Protein AF-W7BGR2-F1 (afdb_monomer)

Foldseek 3Di:
DDDDDDPPDDDPPPDDPPDDDDDDDDDDDDDDDDPPVPPPPDQPPLQPDDWDFQDFLWQDADPVRHRPFKDKPPPPFDWDDPDRFWTATPQGWIWGAPDGQKIKTKGDFFDFKIKIKGKTFDDAFFKKKKKWWKAKDKDQDWFWKKFKADPVRHTFWMDTHRDRTDMDMIMGGDHDRIIMIMIIGGDDGGDMMMMMITGNIGITGDPVRVLVVLLVVLLVLCLQQADVSPLVHHGDPPRDPVSLVSSLSSLVSNPPPVSSVVSVVSND

Nearest PDB structures (foldseek):
  8ic1-assembly1_A  TM=6.648E-01  e=8.387E-10  Microbacterium arabinogalactanolyticum
  8hhv-assembly1_A  TM=6.662E-01  e=1.650E-09  Microbacterium arabinogalactanolyticum
  8xmz-assembly2_B  TM=6.643E-01  e=1.619E-05  Aquimarina sp. BL5
  4mgs-assembly1_A  TM=5.467E-01  e=6.627E-05  Bacteroides intestinalis DSM 17393
  9fti-assembly1_B  TM=5.173E-01  e=4.179E+00  Desulfofustis sp. PB-SRB1

Solvent-accessible surface area (backbone atoms only — not comparable to full-atom values): 15521 Å² total; per-residue (Å²): 136,87,86,85,90,89,89,85,84,85,80,96,80,85,88,88,80,86,84,79,89,79,80,96,74,85,88,75,87,82,73,98,66,80,85,73,74,75,80,70,91,60,84,75,68,41,58,88,48,84,66,64,68,64,61,78,44,69,64,53,56,46,99,84,72,42,50,70,57,56,47,63,36,60,83,84,69,52,67,47,60,94,49,76,48,36,33,37,25,78,80,55,31,34,43,34,33,88,45,85,29,21,41,34,41,34,40,48,61,72,59,72,46,46,30,44,31,33,78,33,84,44,52,62,73,44,40,31,32,42,35,26,42,36,39,43,50,60,66,83,80,33,30,44,30,42,38,33,20,39,81,88,65,47,80,57,31,75,35,74,43,65,59,59,55,51,79,47,71,35,67,35,56,33,83,36,60,38,36,33,39,33,47,28,49,42,50,76,70,82,75,51,45,43,32,40,40,34,36,69,44,39,28,30,61,32,71,70,41,48,52,49,53,33,44,55,52,18,53,49,40,52,20,69,42,19,46,96,49,36,68,86,58,53,68,35,94,83,55,47,70,68,56,50,53,52,22,50,50,28,40,68,41,33,80,53,63,70,61,28,53,56,51,59,62,60,76,107

Mean predicted aligned error: 12.13 Å

Structure (mmCIF, N/CA/C/O backbone):
data_AF-W7BGR2-F1
#
_entry.id   AF-W7BGR2-F1
#
loop_
_atom_site.group_P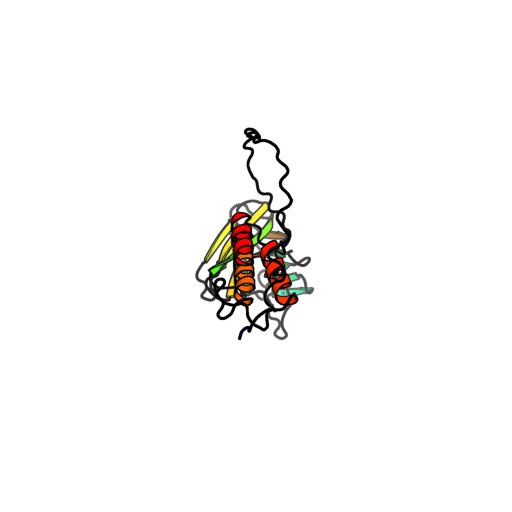DB
_atom_site.id
_atom_site.type_symbol
_atom_site.label_atom_id
_atom_site.label_alt_id
_atom_site.label_comp_id
_atom_site.label_asym_id
_atom_site.label_entity_id
_atom_site.label_seq_id
_atom_site.pdbx_PDB_ins_code
_atom_site.Cartn_x
_atom_site.Cartn_y
_atom_site.Cartn_z
_atom_site.occupancy
_atom_site.B_iso_or_equiv
_atom_site.auth_seq_id
_atom_site.auth_comp_id
_atom_site.auth_asym_id
_atom_site.auth_atom_id
_atom_site.pdbx_PDB_model_num
ATOM 1 N N . MET A 1 1 ? -43.378 -2.087 56.083 1.00 34.97 1 MET A N 1
ATOM 2 C CA . MET A 1 1 ? -42.214 -2.954 56.384 1.00 34.97 1 MET A CA 1
ATOM 3 C C . MET A 1 1 ? -41.805 -3.604 55.052 1.00 34.97 1 MET A C 1
ATOM 5 O O . MET A 1 1 ? -42.577 -4.404 54.559 1.00 34.97 1 MET A O 1
ATOM 9 N N . VAL A 1 2 ? -40.940 -2.987 54.222 1.00 33.66 2 VAL A N 1
ATOM 10 C CA . VAL A 1 2 ? -39.446 -3.047 54.212 1.00 33.66 2 VAL A CA 1
ATOM 11 C C . VAL A 1 2 ? -38.976 -4.486 53.888 1.00 33.66 2 VAL A C 1
ATOM 13 O O . VAL A 1 2 ? -39.350 -5.377 54.627 1.00 33.66 2 VAL A O 1
ATOM 16 N N . ARG A 1 3 ? -38.183 -4.828 52.852 1.00 31.69 3 ARG A N 1
ATOM 17 C CA . ARG A 1 3 ? -37.339 -4.077 51.898 1.00 31.69 3 ARG A CA 1
ATOM 18 C C . ARG A 1 3 ? -37.082 -4.905 50.620 1.00 31.69 3 ARG A C 1
ATOM 20 O O . ARG A 1 3 ? -36.881 -6.112 50.670 1.00 31.69 3 ARG A O 1
ATOM 27 N N . LYS A 1 4 ? -37.017 -4.178 49.507 1.00 45.31 4 LYS A N 1
ATOM 28 C CA . LYS A 1 4 ? -36.521 -4.521 48.165 1.00 45.31 4 LYS A CA 1
ATOM 29 C C . LYS A 1 4 ? -34.971 -4.446 48.161 1.00 45.31 4 LYS A C 1
ATOM 31 O O . LYS A 1 4 ? -34.434 -3.613 48.886 1.00 45.31 4 LYS A O 1
ATOM 36 N N . ASN A 1 5 ? -34.300 -5.223 47.298 1.00 37.38 5 ASN A N 1
ATOM 37 C CA . ASN A 1 5 ? -32.874 -5.137 46.884 1.00 37.38 5 ASN A CA 1
ATOM 38 C C . ASN A 1 5 ? -31.785 -5.823 47.747 1.00 37.38 5 ASN A C 1
ATOM 40 O O . ASN A 1 5 ? -31.233 -5.196 48.641 1.00 37.38 5 ASN A O 1
ATOM 44 N N . MET A 1 6 ? -31.346 -7.030 47.354 1.00 35.72 6 MET A N 1
ATOM 45 C CA . MET A 1 6 ? -29.986 -7.558 47.614 1.00 35.72 6 MET A CA 1
ATOM 46 C C . MET A 1 6 ? -29.566 -8.562 46.518 1.00 35.72 6 MET A C 1
ATOM 48 O O . MET A 1 6 ? -29.568 -9.767 46.736 1.00 35.72 6 MET A O 1
ATOM 52 N N . LYS A 1 7 ? -29.239 -8.078 45.312 1.00 36.31 7 LYS A N 1
ATOM 53 C CA . LYS A 1 7 ? -28.453 -8.835 44.304 1.00 36.31 7 LYS A CA 1
ATOM 54 C C . LYS A 1 7 ? -27.407 -7.956 43.590 1.00 36.31 7 LYS A C 1
ATOM 56 O O . LYS A 1 7 ? -26.997 -8.247 42.477 1.00 36.31 7 LYS A O 1
ATOM 61 N N . LYS A 1 8 ? -26.978 -6.865 44.238 1.00 35.91 8 LYS A N 1
ATOM 62 C CA . LYS A 1 8 ? -25.926 -5.947 43.767 1.00 35.91 8 LYS A CA 1
ATOM 63 C C . LYS A 1 8 ? -24.844 -5.763 44.837 1.00 35.91 8 LYS A C 1
ATOM 65 O O . LYS A 1 8 ? -24.643 -4.647 45.288 1.00 35.91 8 LYS A O 1
ATOM 70 N N . VAL A 1 9 ? -24.219 -6.837 45.322 1.00 36.75 9 VAL A N 1
ATOM 71 C CA . VAL A 1 9 ? -23.039 -6.733 46.207 1.00 36.75 9 VAL A CA 1
ATOM 72 C C . VAL A 1 9 ? -22.176 -7.991 46.063 1.00 36.75 9 VAL A C 1
ATOM 74 O O . VAL A 1 9 ? -22.196 -8.852 46.933 1.00 36.75 9 VAL A O 1
ATOM 77 N N . ILE A 1 10 ? -21.435 -8.130 44.963 1.00 36.53 10 ILE A N 1
ATOM 78 C CA . ILE A 1 10 ? -20.242 -8.989 44.938 1.00 36.53 10 ILE A CA 1
ATOM 79 C C . ILE A 1 10 ? -19.148 -8.220 44.189 1.00 36.53 10 ILE A C 1
ATOM 81 O O . ILE A 1 10 ? -19.299 -7.907 43.014 1.00 36.53 10 ILE A O 1
ATOM 85 N N . SER A 1 11 ? -18.056 -7.947 44.909 1.00 31.31 11 SER A N 1
ATOM 86 C CA . SER A 1 11 ? -16.738 -7.522 44.414 1.00 31.31 11 SER A CA 1
ATOM 87 C C . SER A 1 11 ? -16.412 -6.024 44.268 1.00 31.31 11 SER A C 1
ATOM 89 O O . SER A 1 11 ? -15.857 -5.582 43.272 1.00 31.31 11 SER A O 1
ATOM 91 N N . THR A 1 12 ? -16.624 -5.249 45.335 1.00 33.25 12 THR A N 1
ATOM 92 C CA . THR A 1 12 ? -15.813 -4.044 45.649 1.00 33.25 12 THR A CA 1
ATOM 93 C C . THR A 1 12 ? -14.719 -4.330 46.693 1.00 33.25 12 THR A C 1
ATOM 95 O O . THR A 1 12 ? -14.110 -3.409 47.228 1.00 33.25 12 THR A O 1
ATOM 98 N N . LEU A 1 13 ? -14.457 -5.606 47.010 1.00 31.53 13 LEU A N 1
ATOM 99 C CA . LEU A 1 13 ? -13.642 -6.007 48.163 1.00 31.53 13 LEU A CA 1
ATOM 100 C C . LEU A 1 13 ? -12.650 -7.141 47.840 1.00 31.53 13 LEU A C 1
ATOM 102 O O . LEU A 1 13 ? -12.624 -8.164 48.511 1.00 31.53 13 LEU A O 1
ATOM 106 N N . ALA A 1 14 ? -11.837 -6.965 46.799 1.00 30.52 14 ALA A N 1
ATOM 107 C CA . ALA A 1 14 ? -10.606 -7.729 46.595 1.00 30.52 14 ALA A CA 1
ATOM 108 C C . ALA A 1 14 ? -9.682 -6.955 45.642 1.00 30.52 14 ALA A C 1
ATOM 110 O O . ALA A 1 14 ? -9.732 -7.184 44.447 1.00 30.52 14 ALA A O 1
ATOM 111 N N . ILE A 1 15 ? -8.939 -5.973 46.167 1.00 32.09 15 ILE A N 1
ATOM 112 C CA . ILE A 1 15 ? -7.573 -5.526 45.795 1.00 32.09 15 ILE A CA 1
ATOM 113 C C . ILE A 1 15 ? -7.266 -4.371 46.771 1.00 32.09 15 ILE A C 1
ATOM 115 O O . ILE A 1 15 ? -7.400 -3.191 46.467 1.00 32.09 15 ILE A O 1
ATOM 119 N N . ALA A 1 16 ? -6.948 -4.726 48.016 1.00 29.92 16 ALA A N 1
ATOM 120 C CA . ALA A 1 16 ? -6.478 -3.792 49.045 1.00 29.92 16 ALA A CA 1
ATOM 121 C C . ALA A 1 16 ? -5.333 -4.400 49.879 1.00 29.92 16 ALA A C 1
ATOM 123 O O . ALA A 1 16 ? -5.165 -4.068 51.047 1.00 29.92 16 ALA A O 1
ATOM 124 N N . SER A 1 17 ? -4.534 -5.305 49.303 1.00 32.06 17 SER A N 1
ATOM 125 C CA . SER A 1 17 ? -3.460 -5.984 50.045 1.00 32.06 17 SER A CA 1
ATOM 126 C C . SER A 1 17 ? -2.219 -6.300 49.205 1.00 32.06 17 SER A C 1
ATOM 128 O O . SER A 1 17 ? -1.718 -7.419 49.238 1.00 32.06 17 SER A O 1
ATOM 130 N N . ILE A 1 18 ? -1.700 -5.307 48.478 1.00 31.89 18 ILE A N 1
ATOM 131 C CA . ILE A 1 18 ? -0.267 -5.249 48.140 1.00 31.89 18 ILE A CA 1
ATOM 132 C C . ILE A 1 18 ? 0.213 -3.822 48.436 1.00 31.89 18 ILE A C 1
ATOM 134 O O . ILE A 1 18 ? 0.422 -3.003 47.548 1.00 31.89 18 ILE A O 1
ATOM 138 N N . LEU A 1 19 ? 0.317 -3.502 49.726 1.00 36.16 19 LEU A N 1
ATOM 139 C CA . LEU A 1 19 ? 1.268 -2.502 50.200 1.00 36.16 19 LEU A CA 1
ATOM 140 C C . LEU A 1 19 ? 2.496 -3.267 50.691 1.00 36.16 19 LEU A C 1
ATOM 142 O O . LEU A 1 19 ? 2.376 -4.168 51.515 1.00 36.16 19 LEU A O 1
ATOM 146 N N . GLY A 1 20 ? 3.660 -2.896 50.172 1.00 26.05 20 GLY A N 1
ATOM 147 C CA . GLY A 1 20 ? 4.954 -3.461 50.540 1.00 26.05 20 GLY A CA 1
ATOM 148 C C . GLY A 1 20 ? 6.081 -2.561 50.049 1.00 26.05 20 GLY A C 1
ATOM 149 O O . GLY A 1 20 ? 6.785 -2.893 49.109 1.00 26.05 20 GLY A O 1
ATOM 150 N N . THR A 1 21 ? 6.145 -1.377 50.653 1.00 33.94 21 THR A N 1
ATOM 151 C CA . THR A 1 21 ? 7.233 -0.387 50.700 1.00 33.94 21 THR A CA 1
ATOM 152 C C . THR A 1 21 ? 8.626 -0.825 50.219 1.00 33.94 21 THR A C 1
ATOM 154 O O . THR A 1 21 ? 9.221 -1.695 50.845 1.00 33.94 21 THR A O 1
ATOM 157 N N . THR A 1 22 ? 9.224 -0.061 49.297 1.00 28.59 22 THR A N 1
ATOM 158 C CA . THR A 1 22 ? 10.633 0.373 49.394 1.00 28.59 22 THR A CA 1
ATOM 159 C C . THR A 1 22 ? 10.899 1.633 48.556 1.00 28.59 22 THR A C 1
ATOM 161 O O . THR A 1 22 ? 10.812 1.634 47.337 1.00 28.59 22 THR A O 1
ATOM 164 N N . VAL A 1 23 ? 11.194 2.716 49.282 1.00 28.97 23 VAL A N 1
ATOM 165 C CA . VAL A 1 23 ? 12.223 3.745 49.038 1.00 28.97 23 VAL A CA 1
ATOM 166 C C . VAL A 1 23 ? 12.417 4.266 47.60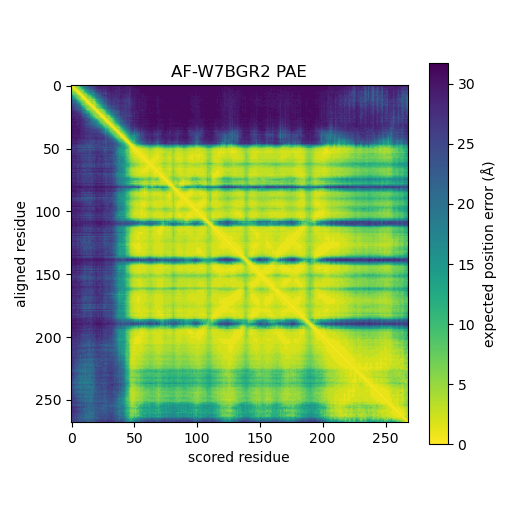4 1.00 28.97 23 VAL A C 1
ATOM 168 O O . VAL A 1 23 ? 12.975 3.613 46.731 1.00 28.97 23 VAL A O 1
ATOM 171 N N . VAL A 1 24 ? 12.076 5.546 47.442 1.00 32.91 24 VAL A N 1
ATOM 172 C CA . VAL A 1 24 ? 12.543 6.434 46.373 1.00 32.91 24 VAL A CA 1
ATOM 173 C C . VAL A 1 24 ? 14.075 6.473 46.349 1.00 32.91 24 VAL A C 1
ATOM 175 O O . VAL A 1 24 ? 14.693 6.947 47.302 1.00 32.91 24 VAL A O 1
ATOM 178 N N . THR A 1 25 ? 14.684 6.078 45.233 1.00 30.73 25 THR A N 1
ATOM 179 C CA . THR A 1 25 ? 16.002 6.578 44.816 1.00 30.73 25 THR A CA 1
ATOM 180 C C . THR A 1 25 ? 15.932 7.096 43.375 1.00 30.73 25 THR A C 1
ATOM 182 O O . THR A 1 25 ? 15.259 6.496 42.533 1.00 30.73 25 THR A O 1
ATOM 185 N N . PRO A 1 26 ? 16.578 8.236 43.068 1.00 30.72 26 PRO A N 1
ATOM 186 C CA . PRO A 1 26 ? 16.529 8.836 41.744 1.00 30.72 26 PRO A CA 1
ATOM 187 C C . PRO A 1 26 ? 17.528 8.137 40.817 1.00 30.72 26 PRO A C 1
ATOM 189 O O . PRO A 1 26 ? 18.738 8.242 41.007 1.00 30.72 26 PRO A O 1
ATOM 192 N N . LEU A 1 27 ? 17.038 7.460 39.778 1.00 25.69 27 LEU A N 1
ATOM 193 C CA . LEU A 1 27 ? 17.873 7.087 38.636 1.00 25.69 27 LEU A CA 1
ATOM 194 C C . LEU A 1 27 ? 18.034 8.306 37.729 1.00 25.69 27 LEU A C 1
ATOM 196 O O . LEU A 1 27 ? 17.265 8.528 36.7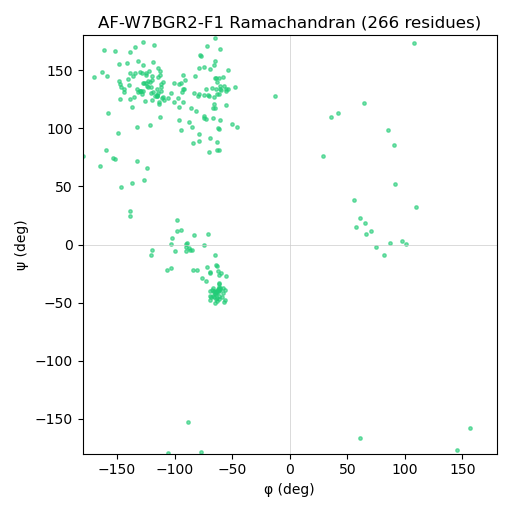97 1.00 25.69 27 LEU A O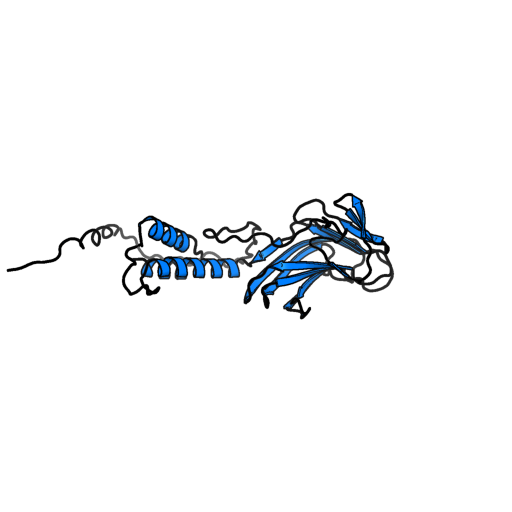 1
ATOM 200 N N . ASN A 1 28 ? 19.063 9.096 38.017 1.00 32.66 28 ASN A N 1
ATOM 201 C CA . ASN A 1 28 ? 19.770 9.811 36.971 1.00 32.66 28 ASN A CA 1
ATOM 202 C C . ASN A 1 28 ? 20.945 8.928 36.522 1.00 32.66 28 ASN A C 1
ATOM 204 O O . ASN A 1 28 ? 21.567 8.270 37.353 1.00 32.66 28 ASN A O 1
ATOM 208 N N . VAL A 1 29 ? 21.276 8.999 35.231 1.00 27.41 29 VAL A N 1
ATOM 209 C CA . VAL A 1 29 ? 22.416 8.355 34.547 1.00 27.41 29 VAL A CA 1
ATOM 210 C C . VAL A 1 29 ? 22.139 6.964 33.963 1.00 27.41 29 VAL A C 1
ATOM 212 O O . VAL A 1 29 ? 22.518 5.938 34.513 1.00 27.41 29 VAL A O 1
ATOM 215 N N . LEU A 1 30 ? 21.612 6.964 32.736 1.00 28.17 30 LEU A N 1
ATOM 216 C CA . LEU A 1 30 ? 22.218 6.214 31.632 1.00 28.17 30 LEU A CA 1
ATOM 217 C C . LEU A 1 30 ? 21.945 6.949 30.312 1.00 28.17 30 LEU A C 1
ATOM 219 O O . LEU A 1 30 ? 20.879 6.864 29.721 1.00 28.17 30 LEU A O 1
ATOM 223 N N . SER A 1 31 ? 22.955 7.735 29.933 1.00 34.78 31 SER A N 1
ATOM 224 C CA . SER A 1 31 ? 23.395 8.062 28.576 1.00 34.78 31 SER A CA 1
ATOM 225 C C . SER A 1 31 ? 22.326 8.222 27.489 1.00 34.78 31 SER A C 1
ATOM 227 O O . SER A 1 31 ? 21.850 7.259 26.898 1.00 34.78 31 SER A O 1
ATOM 229 N N . THR A 1 32 ? 22.143 9.470 27.067 1.00 37.44 32 THR A N 1
ATOM 230 C CA . THR A 1 32 ? 21.875 9.827 25.674 1.00 37.44 32 THR A CA 1
ATOM 231 C C . THR A 1 32 ? 22.832 9.085 24.729 1.00 37.44 32 THR A C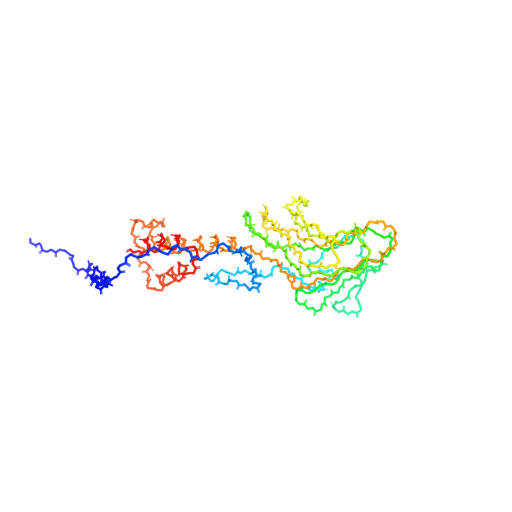 1
ATOM 233 O O . THR A 1 32 ? 23.989 9.458 24.554 1.00 37.44 32 THR A O 1
ATOM 236 N N . LYS A 1 33 ? 22.355 8.013 24.102 1.00 27.94 33 LYS A N 1
ATOM 237 C CA . LYS A 1 33 ? 22.825 7.534 22.799 1.00 27.94 33 LYS A CA 1
ATOM 238 C C . LYS A 1 33 ? 21.575 7.204 21.998 1.00 27.94 33 LYS A C 1
ATOM 240 O O . LYS A 1 33 ? 20.667 6.568 22.518 1.00 27.94 33 LYS A O 1
ATOM 245 N N . GLY A 1 34 ? 21.503 7.788 20.805 1.00 28.41 34 GLY A N 1
ATOM 246 C CA . GLY A 1 34 ? 20.285 7.944 20.025 1.00 28.41 34 GLY A CA 1
ATOM 247 C C . GLY A 1 34 ? 19.455 6.673 19.918 1.00 28.41 34 GLY A C 1
ATOM 248 O O . GLY A 1 34 ? 19.976 5.603 19.613 1.00 28.41 34 GLY A O 1
ATOM 249 N N . TYR A 1 35 ? 18.146 6.835 20.091 1.00 29.06 35 TYR A N 1
ATOM 250 C CA . TYR A 1 35 ? 17.177 5.948 19.472 1.00 29.06 35 TYR A CA 1
ATOM 251 C C . TYR A 1 35 ? 17.314 6.110 17.953 1.00 29.06 35 TYR A C 1
ATOM 253 O O . TYR A 1 35 ? 16.572 6.850 17.316 1.00 29.06 35 TYR A O 1
ATOM 261 N N . ALA A 1 36 ? 18.299 5.436 17.364 1.00 32.44 36 ALA A N 1
ATOM 262 C CA . ALA A 1 36 ? 18.062 4.817 16.078 1.00 32.44 36 ALA A CA 1
ATOM 263 C C . ALA A 1 36 ? 17.097 3.674 16.393 1.00 32.44 36 ALA A C 1
ATOM 265 O O . ALA A 1 36 ? 17.506 2.605 16.840 1.00 32.44 36 ALA A O 1
ATOM 266 N N . ALA A 1 37 ? 15.799 3.964 16.301 1.00 34.59 37 ALA A N 1
ATOM 267 C CA . ALA A 1 37 ? 14.806 2.916 16.214 1.00 34.59 37 ALA A CA 1
ATOM 268 C C . ALA A 1 37 ? 15.128 2.155 14.928 1.00 34.59 37 ALA A C 1
ATOM 270 O O . ALA A 1 37 ? 14.856 2.624 13.825 1.00 34.59 37 ALA A O 1
ATOM 271 N N . GLU A 1 38 ? 15.811 1.030 15.079 1.00 27.11 38 GLU A N 1
ATOM 272 C CA . GLU A 1 38 ? 15.882 0.012 14.052 1.00 27.11 38 GLU A CA 1
ATOM 273 C C . GLU A 1 38 ? 14.436 -0.460 13.860 1.00 27.11 38 GLU A C 1
ATOM 275 O O . GLU A 1 38 ? 13.871 -1.141 14.718 1.00 27.11 38 GLU A O 1
ATOM 280 N N . GLU A 1 39 ? 13.781 0.041 12.804 1.00 31.52 39 GLU A N 1
ATOM 281 C CA . GLU A 1 39 ? 12.467 -0.432 12.372 1.00 31.52 39 GLU A CA 1
ATOM 282 C C . GLU A 1 39 ? 12.637 -1.892 11.953 1.00 31.52 39 GLU A C 1
ATOM 284 O O . GLU A 1 39 ? 12.912 -2.220 10.802 1.00 31.52 39 GLU A O 1
ATOM 289 N N . VAL A 1 40 ? 12.501 -2.784 12.928 1.00 29.30 40 VAL A N 1
ATOM 290 C CA . VAL A 1 40 ? 12.323 -4.206 12.698 1.00 29.30 40 VAL A CA 1
ATOM 291 C C . VAL A 1 40 ? 11.037 -4.354 11.881 1.00 29.30 40 VAL A C 1
ATOM 293 O O . VAL A 1 40 ? 9.934 -4.137 12.384 1.00 29.30 40 VAL A O 1
ATOM 296 N N . HIS A 1 41 ? 11.196 -4.674 10.593 1.00 34.97 41 HIS A N 1
ATOM 297 C CA . HIS A 1 41 ? 10.142 -5.100 9.668 1.00 34.97 41 HIS A CA 1
ATOM 298 C C . HIS A 1 41 ? 9.511 -6.396 10.186 1.00 34.97 41 HIS A C 1
ATOM 300 O O . HIS A 1 41 ? 9.842 -7.497 9.759 1.00 34.97 41 HIS A O 1
ATOM 306 N N . VAL A 1 42 ? 8.596 -6.274 11.139 1.00 33.47 42 VAL A N 1
ATOM 307 C CA . VAL A 1 42 ? 7.690 -7.351 11.521 1.00 33.47 42 VAL A CA 1
ATOM 308 C C . VAL A 1 42 ? 6.329 -6.712 11.737 1.00 33.47 42 VAL A C 1
ATOM 310 O O . VAL A 1 42 ? 6.203 -5.738 12.478 1.00 33.47 42 VAL A O 1
ATOM 313 N N . ALA A 1 43 ? 5.320 -7.237 11.042 1.00 39.91 43 ALA A N 1
ATOM 314 C CA . ALA A 1 43 ? 3.926 -6.871 11.227 1.00 39.91 43 ALA A CA 1
ATOM 315 C C . ALA A 1 43 ? 3.582 -6.940 12.723 1.00 39.91 43 ALA A C 1
ATOM 317 O O . ALA A 1 43 ? 3.459 -8.019 13.298 1.00 39.91 43 ALA A O 1
ATOM 318 N N . SER A 1 44 ? 3.494 -5.781 13.374 1.00 38.19 44 SER A N 1
ATOM 319 C CA . SER A 1 44 ? 3.087 -5.706 14.771 1.00 38.19 44 SER A CA 1
ATOM 320 C C . SER A 1 44 ? 1.570 -5.843 14.809 1.00 38.19 44 SER A C 1
ATOM 322 O O . SER A 1 44 ? 0.838 -4.879 14.587 1.00 38.19 44 SER A O 1
ATOM 324 N N . GLU A 1 45 ? 1.097 -7.071 15.019 1.00 41.22 45 GLU A N 1
ATOM 325 C CA . GLU A 1 45 ? -0.302 -7.361 15.327 1.00 41.22 45 GLU A CA 1
ATOM 326 C C . GLU A 1 45 ? -0.625 -6.862 16.744 1.00 41.22 45 GLU A C 1
ATOM 328 O O . GLU A 1 45 ? -0.673 -7.616 17.717 1.00 41.22 45 GLU A O 1
ATOM 333 N N . THR A 1 46 ? -0.857 -5.562 16.891 1.00 41.06 46 THR A N 1
ATOM 334 C CA . THR A 1 46 ? -1.489 -5.014 18.092 1.00 41.06 46 THR A CA 1
ATOM 335 C C . THR A 1 46 ? -2.986 -5.357 18.053 1.00 41.06 46 THR A C 1
ATOM 337 O O . THR A 1 46 ? -3.720 -4.904 17.181 1.00 41.06 46 THR A O 1
ATOM 340 N N . ALA A 1 47 ? -3.422 -6.247 18.958 1.00 45.41 47 ALA A N 1
ATOM 341 C CA . ALA A 1 47 ? -4.794 -6.759 19.147 1.00 45.41 47 ALA A CA 1
ATOM 342 C C . ALA A 1 47 ? -5.686 -6.800 17.896 1.00 45.41 47 ALA A C 1
ATOM 344 O O . ALA A 1 47 ? -6.626 -6.022 17.758 1.00 45.41 47 ALA A O 1
ATOM 345 N N . GLY A 1 48 ? -5.454 -7.773 17.015 1.00 56.72 48 GLY A N 1
ATOM 346 C CA . GLY A 1 48 ? -6.421 -8.114 15.966 1.00 56.72 48 GLY A CA 1
ATOM 347 C C . GLY A 1 48 ? -6.642 -7.033 14.904 1.00 56.72 48 GLY A C 1
ATOM 348 O O . GLY A 1 48 ? -7.539 -7.188 14.076 1.00 56.72 48 GLY A O 1
ATOM 349 N N . ILE A 1 49 ? -5.837 -5.967 14.892 1.00 68.12 49 ILE A N 1
ATOM 350 C CA . ILE A 1 49 ? -5.819 -5.008 13.793 1.00 68.12 49 ILE A CA 1
ATOM 351 C C . ILE A 1 49 ? -4.826 -5.521 12.761 1.00 68.12 49 ILE A C 1
ATOM 353 O O . ILE A 1 49 ? -3.614 -5.490 12.958 1.00 68.12 49 ILE A O 1
ATOM 357 N N . SER A 1 50 ? -5.369 -6.040 11.663 1.00 81.31 50 SER A N 1
ATOM 358 C CA . SER A 1 50 ? -4.572 -6.521 10.541 1.00 81.31 50 SER A CA 1
ATOM 359 C C . SER A 1 50 ? -3.861 -5.349 9.860 1.00 81.31 50 SER A C 1
ATOM 361 O O . SER A 1 50 ? -4.480 -4.321 9.575 1.00 81.31 50 SER A O 1
ATOM 363 N N . ASN A 1 51 ? -2.572 -5.522 9.568 1.00 89.44 51 ASN A N 1
ATOM 364 C CA . ASN A 1 51 ? -1.792 -4.603 8.741 1.00 89.44 51 ASN A CA 1
ATOM 365 C C . ASN A 1 51 ? -1.173 -5.364 7.558 1.00 89.44 51 ASN A C 1
ATOM 367 O O . ASN A 1 51 ? 0.043 -5.573 7.527 1.00 89.44 51 ASN A O 1
ATOM 371 N N . PRO A 1 52 ? -2.006 -5.879 6.635 1.00 93.25 52 PRO A N 1
ATOM 372 C CA . PRO A 1 52 ? -1.519 -6.707 5.546 1.00 93.25 52 PRO A CA 1
ATOM 373 C C . PRO A 1 52 ? -0.710 -5.858 4.566 1.00 93.25 52 PRO A C 1
ATOM 375 O O . PRO A 1 52 ? -0.986 -4.671 4.377 1.00 93.25 52 PRO A O 1
ATOM 378 N N . ASN A 1 53 ? 0.261 -6.481 3.900 1.00 94.62 53 ASN A N 1
ATOM 379 C CA . ASN A 1 53 ? 0.943 -5.842 2.785 1.00 94.62 53 ASN A CA 1
ATOM 380 C C . ASN A 1 53 ? -0.057 -5.619 1.642 1.00 94.62 53 ASN A C 1
ATOM 382 O O . ASN A 1 53 ? -0.621 -6.568 1.103 1.00 94.62 53 ASN A O 1
ATOM 386 N N . LEU A 1 54 ? -0.287 -4.360 1.281 1.00 96.31 54 LEU A N 1
ATOM 387 C CA . LEU A 1 54 ? -1.226 -3.976 0.229 1.00 96.31 54 LEU A CA 1
ATOM 388 C C . LEU A 1 54 ? -0.588 -3.990 -1.166 1.00 96.31 54 LEU A C 1
ATOM 390 O O . LEU A 1 54 ? -1.277 -3.744 -2.154 1.00 96.31 54 LEU A O 1
ATOM 394 N N . PHE A 1 55 ? 0.720 -4.235 -1.265 1.00 94.44 55 PHE A N 1
ATOM 395 C CA . PHE A 1 55 ? 1.440 -4.260 -2.532 1.00 94.44 55 PHE A CA 1
ATOM 396 C C . PHE A 1 55 ? 1.509 -5.669 -3.114 1.00 94.44 55 PHE A C 1
ATOM 398 O O . PHE A 1 55 ? 1.897 -6.606 -2.420 1.00 94.44 55 PHE A O 1
ATOM 405 N N . ASN A 1 56 ? 1.220 -5.819 -4.408 1.00 95.31 56 ASN A N 1
ATOM 406 C CA . ASN A 1 56 ? 1.289 -7.114 -5.078 1.00 95.31 56 ASN A CA 1
ATOM 407 C C . ASN A 1 56 ? 2.409 -7.156 -6.126 1.00 95.31 56 ASN A C 1
ATOM 409 O O . ASN A 1 56 ? 2.422 -6.354 -7.053 1.00 95.31 56 ASN A O 1
ATOM 413 N N . THR A 1 57 ? 3.352 -8.092 -6.028 1.00 95.00 57 THR A N 1
ATOM 414 C CA . THR A 1 57 ? 4.429 -8.233 -7.027 1.00 95.00 57 THR A CA 1
ATOM 415 C C . THR A 1 57 ? 4.087 -9.168 -8.185 1.00 95.00 57 THR A C 1
ATOM 417 O O . THR A 1 57 ? 4.837 -9.229 -9.158 1.00 95.00 57 THR A O 1
ATOM 420 N N . SER A 1 58 ? 2.940 -9.848 -8.132 1.00 93.50 58 SER A N 1
ATOM 421 C CA . SER A 1 58 ? 2.481 -10.770 -9.169 1.00 93.50 58 SER A CA 1
ATOM 422 C C . SER A 1 58 ? 2.301 -10.071 -10.513 1.00 93.50 58 SER A C 1
ATOM 424 O O . SER A 1 58 ? 1.713 -8.993 -10.609 1.00 93.50 58 SER A O 1
ATOM 426 N N . LEU A 1 59 ? 2.762 -10.736 -11.570 1.00 92.88 59 LEU A N 1
ATOM 427 C CA . LEU A 1 59 ? 2.567 -10.331 -12.963 1.00 92.88 59 LEU A CA 1
ATOM 428 C C . LEU A 1 59 ? 1.398 -11.082 -13.620 1.00 92.88 59 LEU A C 1
ATOM 430 O O . LEU A 1 59 ? 1.318 -11.171 -14.847 1.00 92.88 59 LEU A O 1
ATOM 434 N N . GLU A 1 60 ? 0.484 -11.612 -12.802 1.00 91.25 60 GLU A N 1
ATOM 435 C CA . GLU A 1 60 ? -0.725 -12.290 -13.253 1.00 91.25 60 GLU A CA 1
ATOM 436 C C . GLU A 1 60 ? -1.593 -11.386 -14.136 1.00 91.25 60 GLU A C 1
ATOM 438 O O . GLU A 1 60 ? -1.728 -10.174 -13.919 1.00 91.25 60 GLU A O 1
ATOM 443 N N . ARG A 1 61 ? -2.215 -12.012 -15.134 1.00 89.50 61 ARG A N 1
ATOM 444 C CA . ARG A 1 61 ? -3.125 -11.365 -16.071 1.00 89.50 61 ARG A CA 1
ATOM 445 C C . ARG A 1 61 ? -4.541 -11.894 -15.922 1.00 89.50 61 ARG A C 1
ATOM 447 O O . ARG A 1 61 ? -4.757 -13.024 -15.491 1.00 89.50 61 ARG A O 1
ATOM 454 N N . ASP A 1 62 ? -5.507 -11.052 -16.249 1.00 89.56 62 ASP A N 1
ATOM 455 C CA . ASP A 1 62 ? -6.904 -11.438 -16.365 1.00 89.56 62 ASP A CA 1
ATOM 456 C C . ASP A 1 62 ? -7.177 -12.190 -17.681 1.00 89.56 62 ASP A C 1
ATOM 458 O O . ASP A 1 62 ? -6.284 -12.420 -18.503 1.00 89.56 62 ASP A O 1
ATOM 462 N N . ILE A 1 63 ? -8.440 -12.568 -17.892 1.00 88.38 63 ILE A N 1
ATOM 463 C CA . ILE A 1 63 ? -8.872 -13.290 -19.096 1.00 88.38 63 ILE A CA 1
ATOM 464 C C . ILE A 1 63 ? -8.702 -12.471 -20.388 1.00 88.38 63 ILE A C 1
ATOM 466 O O . ILE A 1 63 ? -8.665 -13.037 -21.476 1.00 88.38 63 ILE A O 1
ATOM 470 N N . ASN A 1 64 ? -8.554 -11.149 -20.267 1.00 88.81 64 ASN A N 1
ATOM 471 C CA . ASN A 1 64 ? -8.338 -10.220 -21.372 1.00 88.81 64 ASN A CA 1
ATOM 472 C C . ASN A 1 64 ? -6.844 -9.933 -21.597 1.00 88.81 64 ASN A C 1
ATOM 474 O O . ASN A 1 64 ? -6.501 -8.993 -22.313 1.00 88.81 64 ASN A O 1
ATOM 478 N N . ASN A 1 65 ? -5.947 -10.716 -20.984 1.00 87.00 65 ASN A N 1
ATOM 479 C CA . ASN A 1 65 ? -4.494 -10.550 -21.054 1.00 87.00 65 ASN A CA 1
ATOM 480 C C . ASN A 1 65 ? -3.989 -9.200 -20.488 1.00 87.00 65 ASN A C 1
ATOM 482 O O . ASN A 1 65 ? -2.881 -8.753 -20.807 1.00 87.00 65 ASN A O 1
ATOM 486 N N . THR A 1 66 ? -4.770 -8.563 -19.614 1.00 88.62 66 THR A N 1
ATOM 487 C CA . THR A 1 66 ? -4.405 -7.330 -18.900 1.00 88.62 66 THR A CA 1
ATOM 488 C C . THR A 1 66 ? -3.831 -7.681 -17.535 1.00 88.62 66 THR A C 1
ATOM 490 O O . THR A 1 66 ? -4.331 -8.584 -16.873 1.00 88.62 66 THR A O 1
ATOM 493 N N . PHE A 1 67 ? -2.774 -6.999 -17.088 1.00 91.62 67 PHE A N 1
ATOM 494 C CA . PHE A 1 67 ? -2.241 -7.236 -15.744 1.00 91.62 67 PHE A CA 1
ATOM 495 C C . PHE A 1 67 ? -3.295 -6.920 -14.684 1.00 91.62 67 PHE A C 1
ATOM 497 O O . PHE A 1 67 ? -3.865 -5.832 -14.691 1.00 91.62 67 PHE A O 1
ATOM 504 N N . LYS A 1 68 ? -3.518 -7.847 -13.748 1.00 92.00 68 LYS A N 1
ATOM 505 C CA . LYS A 1 68 ? -4.542 -7.683 -12.705 1.00 92.00 68 LYS A CA 1
ATOM 506 C C . LYS A 1 68 ? -4.251 -6.510 -11.772 1.00 92.00 68 LYS A C 1
ATOM 508 O O . LYS A 1 68 ? -5.163 -5.787 -11.389 1.00 92.00 68 LYS A O 1
ATOM 513 N N . TYR A 1 69 ? -2.983 -6.349 -11.402 1.00 93.06 69 TYR A N 1
ATOM 514 C CA . TYR A 1 69 ? -2.564 -5.391 -10.375 1.00 93.06 69 TYR A CA 1
ATOM 515 C C . TYR A 1 69 ? -1.851 -4.169 -10.947 1.00 93.06 69 TYR A C 1
ATOM 517 O O . TYR A 1 69 ? -1.798 -3.128 -10.299 1.00 93.06 69 TYR A O 1
ATOM 525 N N . TRP A 1 70 ? -1.303 -4.283 -12.157 1.00 93.25 70 TRP A N 1
ATOM 526 C CA . TRP A 1 70 ? -0.327 -3.330 -12.666 1.00 93.25 70 TRP A CA 1
ATOM 527 C C . TRP A 1 70 ? -0.842 -2.495 -13.827 1.00 93.25 70 TRP A C 1
ATOM 529 O O . TRP A 1 70 ? -1.424 -2.994 -14.785 1.00 93.25 70 TRP A O 1
ATOM 539 N N . SER A 1 71 ? -0.511 -1.212 -13.782 1.00 92.25 71 SER A N 1
ATOM 540 C CA . SER A 1 71 ? -0.532 -0.307 -14.928 1.00 92.25 71 SER A CA 1
ATOM 541 C C . SER A 1 71 ? 0.867 0.243 -15.164 1.00 92.25 71 SER A C 1
ATOM 543 O O . SER A 1 71 ? 1.571 0.564 -14.208 1.00 92.25 71 SER A O 1
ATOM 545 N N . PHE A 1 72 ? 1.263 0.392 -16.426 1.00 91.44 72 PHE A N 1
ATOM 546 C CA . PHE A 1 72 ? 2.599 0.859 -16.790 1.00 91.44 72 PHE A CA 1
ATOM 547 C C . PHE A 1 72 ? 2.534 2.145 -17.606 1.00 91.44 72 PHE A C 1
ATOM 549 O O . PHE A 1 72 ? 1.628 2.318 -18.419 1.00 91.44 72 PHE A O 1
ATOM 556 N N . THR A 1 73 ? 3.510 3.029 -17.410 1.00 88.38 73 THR A N 1
ATOM 557 C CA . THR A 1 73 ? 3.748 4.176 -18.293 1.00 88.38 73 THR A CA 1
ATOM 558 C C . THR A 1 73 ? 5.172 4.146 -18.850 1.00 88.38 73 THR A C 1
ATOM 560 O O . THR A 1 73 ? 6.069 3.693 -18.132 1.00 88.38 73 THR A O 1
ATOM 563 N N . PRO A 1 74 ? 5.404 4.659 -20.075 1.00 84.62 74 PRO A N 1
ATOM 564 C CA . PRO A 1 74 ? 4.445 5.350 -20.952 1.00 84.62 74 PRO A CA 1
ATOM 565 C C . PRO A 1 74 ? 3.294 4.465 -21.457 1.00 84.62 74 PRO A C 1
ATOM 567 O O . PRO A 1 74 ? 3.400 3.241 -21.506 1.00 84.62 74 PRO A O 1
ATOM 570 N N . ASN A 1 75 ? 2.164 5.095 -21.790 1.00 78.88 75 ASN A N 1
ATOM 571 C CA . ASN A 1 75 ? 1.013 4.389 -22.356 1.00 78.88 75 ASN A CA 1
ATOM 572 C C . ASN A 1 75 ? 1.406 3.769 -23.709 1.00 78.88 75 ASN A C 1
ATOM 574 O O . ASN A 1 75 ? 2.109 4.403 -24.493 1.00 78.88 75 ASN A O 1
ATOM 578 N N . GLY A 1 76 ? 0.941 2.548 -23.991 1.00 74.69 76 GLY A N 1
ATOM 579 C CA . GLY A 1 76 ? 1.263 1.826 -25.232 1.00 74.69 76 GLY A CA 1
ATOM 580 C C . GLY A 1 76 ? 2.398 0.800 -25.116 1.00 74.69 76 GLY A C 1
ATOM 581 O O . GLY A 1 76 ? 2.742 0.165 -26.114 1.00 74.69 76 GLY A O 1
ATOM 582 N N . LEU A 1 77 ? 2.951 0.591 -23.914 1.00 82.38 77 LEU A N 1
ATOM 583 C CA . LEU A 1 77 ? 3.822 -0.553 -23.643 1.00 82.38 77 LEU A CA 1
ATOM 584 C C . LEU A 1 77 ? 3.019 -1.855 -23.715 1.00 82.38 77 LEU A C 1
ATOM 586 O O . LEU A 1 77 ? 2.230 -2.179 -22.827 1.00 82.38 77 LEU A O 1
ATOM 590 N N . ASN A 1 78 ? 3.268 -2.629 -24.765 1.00 85.56 78 ASN A N 1
ATOM 591 C CA . ASN A 1 78 ? 2.669 -3.941 -24.949 1.00 85.56 78 ASN A CA 1
ATOM 592 C C . ASN A 1 78 ? 3.615 -4.995 -24.398 1.00 85.56 78 ASN A C 1
ATOM 594 O O . ASN A 1 78 ? 4.580 -5.385 -25.054 1.00 85.56 78 ASN A O 1
ATOM 598 N N . PHE A 1 79 ? 3.351 -5.438 -23.174 1.00 86.44 79 PHE A N 1
ATOM 599 C CA . PHE A 1 79 ? 4.123 -6.495 -22.538 1.00 86.44 79 PHE A CA 1
ATOM 600 C C . PHE A 1 79 ? 3.692 -7.869 -23.037 1.00 86.44 79 PHE A C 1
ATOM 602 O O . PHE A 1 79 ? 2.527 -8.244 -22.913 1.00 86.44 79 PHE A O 1
ATOM 609 N N . SER A 1 80 ? 4.667 -8.652 -23.481 1.00 83.81 80 SER A N 1
ATOM 610 C CA . SER A 1 80 ? 4.560 -10.084 -23.755 1.00 83.81 80 SER A CA 1
ATOM 611 C C . SER A 1 80 ? 5.455 -10.849 -22.775 1.00 83.81 80 SER A C 1
ATOM 613 O O . SER A 1 80 ? 6.489 -10.338 -22.345 1.00 83.81 80 SER A O 1
ATOM 615 N N . GLY A 1 81 ? 5.039 -12.033 -22.334 1.00 66.31 81 GLY A N 1
ATOM 616 C CA . GLY A 1 81 ? 5.798 -12.837 -21.372 1.00 66.31 81 GLY A CA 1
ATOM 617 C C . GLY A 1 81 ? 6.374 -14.091 -22.014 1.00 66.31 81 GLY A C 1
ATOM 618 O O . GLY A 1 81 ? 5.685 -14.753 -22.782 1.00 66.31 81 GLY A O 1
ATOM 619 N N . ALA A 1 82 ? 7.612 -14.434 -21.656 1.00 58.44 82 ALA A N 1
ATOM 620 C CA . ALA A 1 82 ? 8.175 -15.763 -21.915 1.00 58.44 82 ALA A CA 1
ATOM 621 C C . ALA A 1 82 ? 7.778 -16.771 -20.814 1.00 58.44 82 ALA A C 1
ATOM 623 O O . ALA A 1 82 ? 7.812 -17.975 -21.045 1.00 58.44 82 ALA A O 1
ATOM 624 N N . THR A 1 83 ? 7.408 -16.277 -19.620 1.00 75.69 83 THR A N 1
ATOM 625 C CA . THR A 1 83 ? 6.941 -17.038 -18.444 1.00 75.69 83 THR A CA 1
ATOM 626 C C . THR A 1 83 ? 5.994 -16.169 -17.587 1.00 75.69 83 THR A C 1
ATOM 628 O O . THR A 1 83 ? 5.970 -14.951 -17.778 1.00 75.69 83 THR A O 1
ATOM 631 N N . PRO A 1 84 ? 5.241 -16.735 -16.619 1.00 80.31 84 PRO A N 1
ATOM 632 C CA . PRO A 1 84 ? 4.335 -15.969 -15.747 1.00 80.31 84 PRO A CA 1
ATOM 633 C C . PRO A 1 84 ? 5.013 -14.884 -14.895 1.00 80.31 84 PRO A C 1
ATOM 635 O O . PRO A 1 84 ? 4.372 -13.908 -14.522 1.00 80.31 84 PRO A O 1
ATOM 638 N N . ASN A 1 85 ? 6.312 -15.030 -14.618 1.00 90.25 85 ASN A N 1
ATOM 639 C CA . ASN A 1 85 ? 7.048 -14.186 -13.672 1.00 90.25 85 ASN A CA 1
ATOM 640 C C . ASN A 1 85 ? 7.935 -13.135 -14.350 1.00 90.25 85 ASN A C 1
ATOM 642 O O . ASN A 1 85 ? 8.614 -12.371 -13.668 1.00 90.25 85 ASN A O 1
ATOM 646 N N . LYS A 1 86 ? 7.950 -13.088 -15.687 1.00 93.44 86 LYS A N 1
ATOM 647 C CA . LYS A 1 86 ? 8.807 -12.182 -16.453 1.00 93.44 86 LYS A CA 1
ATOM 648 C C . LYS A 1 86 ? 8.142 -11.741 -17.743 1.00 93.44 86 LYS A C 1
ATOM 650 O O . LYS A 1 86 ? 7.811 -12.554 -18.609 1.00 93.44 86 LYS A O 1
ATOM 655 N N . VAL A 1 87 ? 8.053 -10.430 -17.914 1.00 92.56 87 VAL A N 1
ATOM 656 C CA . VAL A 1 87 ? 7.463 -9.795 -19.089 1.00 92.56 87 VAL A CA 1
ATOM 657 C C . VAL A 1 87 ? 8.437 -8.821 -19.734 1.00 92.56 87 VAL A C 1
ATOM 659 O O . VAL A 1 87 ? 9.238 -8.167 -19.070 1.00 92.56 87 VAL A O 1
ATOM 662 N N . THR A 1 88 ? 8.374 -8.735 -21.056 1.00 92.12 88 THR A N 1
ATOM 663 C CA . THR A 1 88 ? 9.137 -7.798 -21.878 1.00 92.12 88 THR A CA 1
ATOM 664 C C . THR A 1 88 ? 8.178 -7.057 -22.799 1.00 92.12 88 THR A C 1
ATOM 666 O O . THR A 1 88 ? 7.334 -7.662 -23.461 1.00 92.12 88 THR A O 1
ATOM 669 N N . SER A 1 89 ? 8.272 -5.734 -22.808 1.00 90.62 89 SER A N 1
ATOM 670 C CA . SER A 1 89 ? 7.490 -4.883 -23.698 1.00 90.62 89 SER A CA 1
ATOM 671 C C . SER A 1 89 ? 8.049 -4.870 -25.116 1.00 90.62 89 SER A C 1
ATOM 673 O O . SER A 1 89 ? 9.210 -5.203 -25.351 1.00 90.62 89 SER A O 1
ATOM 675 N N . ASN A 1 90 ? 7.226 -4.417 -26.054 1.00 87.00 90 ASN A N 1
ATOM 676 C CA . ASN A 1 90 ? 7.613 -4.095 -27.424 1.00 87.00 90 ASN A CA 1
ATOM 677 C C . ASN A 1 90 ? 8.771 -3.086 -27.529 1.00 87.00 90 ASN A C 1
ATOM 679 O O . ASN A 1 90 ? 9.509 -3.154 -28.506 1.00 87.00 90 ASN A O 1
ATOM 683 N N . SER A 1 91 ? 8.963 -2.195 -26.547 1.00 84.12 91 SER A N 1
ATOM 684 C CA . SER A 1 91 ? 10.132 -1.303 -26.516 1.00 84.12 91 SER A CA 1
ATOM 685 C C . SER A 1 91 ? 11.342 -1.896 -25.793 1.00 84.12 91 SER A C 1
ATOM 687 O O . SER A 1 91 ? 12.386 -1.265 -25.706 1.00 84.12 91 SER A O 1
ATOM 689 N N . GLY A 1 92 ? 11.236 -3.132 -25.293 1.00 87.50 92 GLY A N 1
ATOM 690 C CA . GLY A 1 92 ? 12.302 -3.853 -24.602 1.00 87.50 92 GLY A CA 1
ATOM 691 C C . GLY A 1 92 ? 12.377 -3.590 -23.095 1.00 87.50 92 GLY A C 1
ATOM 692 O O . GLY A 1 92 ? 13.240 -4.169 -22.434 1.00 87.50 92 GLY A O 1
ATOM 693 N N . ALA A 1 93 ? 11.474 -2.777 -22.527 1.00 89.44 93 ALA A N 1
ATOM 694 C CA . ALA A 1 93 ? 11.297 -2.662 -21.076 1.00 89.44 93 ALA A CA 1
ATOM 695 C C . ALA A 1 93 ? 10.985 -4.033 -20.472 1.00 89.44 93 ALA A C 1
ATOM 697 O O . ALA A 1 93 ? 10.159 -4.757 -21.028 1.00 89.44 93 ALA A O 1
ATOM 698 N N . ARG A 1 94 ? 11.592 -4.385 -19.339 1.00 91.69 94 ARG A N 1
ATOM 699 C CA . ARG A 1 94 ? 11.374 -5.677 -18.678 1.00 91.69 94 ARG A CA 1
ATOM 700 C C . ARG A 1 94 ? 10.899 -5.478 -17.255 1.00 91.69 94 ARG A C 1
ATOM 702 O O . ARG A 1 94 ? 11.417 -4.614 -16.550 1.00 91.69 94 ARG A O 1
ATOM 709 N N . VAL A 1 95 ? 9.959 -6.317 -16.847 1.00 93.94 95 VAL A N 1
ATOM 710 C CA . VAL A 1 95 ? 9.498 -6.419 -15.464 1.00 93.94 95 VAL A CA 1
ATOM 711 C C . VAL A 1 95 ? 9.525 -7.888 -15.075 1.00 93.94 95 VAL A C 1
ATOM 713 O O . VAL A 1 95 ? 9.084 -8.748 -15.838 1.00 93.94 95 VAL A O 1
ATOM 716 N N . GLU A 1 96 ? 10.093 -8.179 -13.917 1.00 95.19 96 GLU A N 1
ATOM 717 C CA . GLU A 1 96 ? 10.289 -9.533 -13.419 1.00 95.19 96 GLU A CA 1
ATOM 718 C C . GLU A 1 96 ? 10.008 -9.574 -11.921 1.00 95.19 96 GLU A C 1
ATOM 720 O O . GLU A 1 96 ? 10.332 -8.634 -11.200 1.00 95.19 96 GLU A O 1
ATOM 725 N N . THR A 1 97 ? 9.407 -10.659 -11.451 1.00 94.69 97 THR A N 1
ATOM 726 C CA . THR A 1 97 ? 9.211 -10.926 -10.027 1.00 94.69 97 THR A CA 1
ATOM 727 C C . THR A 1 97 ? 9.818 -12.277 -9.679 1.00 94.69 97 THR A C 1
ATOM 729 O O . THR A 1 97 ? 9.670 -13.248 -10.418 1.00 94.69 97 THR A O 1
ATOM 732 N N . THR A 1 98 ? 10.524 -12.348 -8.555 1.00 92.94 98 THR A N 1
ATOM 733 C CA . THR A 1 98 ? 11.081 -13.602 -8.020 1.00 92.94 98 THR A CA 1
ATOM 734 C C . THR A 1 98 ? 10.254 -14.150 -6.858 1.00 92.94 98 THR A C 1
ATOM 736 O O . THR A 1 98 ? 10.644 -15.137 -6.240 1.00 92.94 98 THR A O 1
ATOM 739 N N . GLY A 1 99 ? 9.116 -13.521 -6.556 1.00 90.62 99 GLY A N 1
ATOM 740 C CA . GLY A 1 99 ? 8.246 -13.876 -5.443 1.00 90.62 99 GLY A CA 1
ATOM 741 C C . GLY A 1 99 ? 7.588 -12.653 -4.812 1.00 90.62 99 GLY A C 1
ATOM 742 O O . GLY A 1 99 ? 7.759 -11.515 -5.264 1.00 90.62 99 GLY A O 1
ATOM 743 N N . GLU A 1 100 ? 6.827 -12.903 -3.750 1.00 91.38 100 GLU A N 1
ATOM 744 C CA . GLU A 1 100 ? 6.195 -11.851 -2.958 1.00 91.38 100 GLU A CA 1
ATOM 745 C C . GLU A 1 100 ? 7.239 -10.841 -2.461 1.00 91.38 100 GLU A C 1
ATOM 747 O O . GLU A 1 100 ? 8.325 -11.214 -2.020 1.00 91.38 100 GLU A O 1
ATOM 752 N N . GLY A 1 101 ? 6.935 -9.550 -2.599 1.00 92.88 101 GLY A N 1
ATOM 753 C CA . GLY A 1 101 ? 7.816 -8.468 -2.156 1.00 92.88 101 GLY A CA 1
ATOM 754 C C . GLY A 1 101 ? 9.047 -8.217 -3.036 1.00 92.88 101 GLY A C 1
ATOM 755 O O . GLY A 1 101 ? 9.768 -7.261 -2.769 1.00 92.88 101 GLY A O 1
ATOM 756 N N . ASN A 1 102 ? 9.277 -8.996 -4.099 1.00 96.31 102 ASN A N 1
ATOM 757 C CA . ASN A 1 102 ? 10.436 -8.828 -4.978 1.00 96.31 102 ASN A CA 1
ATOM 758 C C . ASN A 1 102 ? 10.035 -8.412 -6.399 1.00 96.31 102 ASN A C 1
ATOM 760 O O . ASN A 1 102 ? 9.189 -9.045 -7.043 1.00 96.31 102 ASN A O 1
ATOM 764 N N . LEU A 1 103 ? 10.680 -7.364 -6.913 1.00 96.56 103 LEU A N 1
ATOM 765 C CA . LEU A 1 103 ? 10.425 -6.804 -8.239 1.00 96.56 103 LEU A CA 1
ATOM 766 C C . LEU A 1 103 ? 11.721 -6.310 -8.885 1.00 96.56 103 LEU A C 1
ATOM 768 O O . LEU A 1 103 ? 12.482 -5.555 -8.290 1.00 96.56 103 LEU A O 1
ATOM 772 N N . SER A 1 104 ? 11.937 -6.655 -10.147 1.00 95.12 104 SER A N 1
ATOM 773 C CA . SER A 1 104 ? 12.942 -6.034 -10.999 1.00 95.12 104 SER A CA 1
ATOM 774 C C . SER A 1 104 ? 12.266 -5.306 -12.150 1.00 95.12 104 SER A C 1
ATOM 776 O O . SER A 1 104 ? 11.367 -5.834 -12.802 1.00 95.12 104 SER A O 1
ATOM 778 N N . MET A 1 105 ? 12.709 -4.082 -12.409 1.00 93.31 105 MET A N 1
ATOM 779 C CA . MET A 1 105 ? 12.267 -3.255 -13.522 1.00 93.31 105 MET A CA 1
ATOM 780 C C . MET A 1 105 ? 13.492 -2.787 -14.290 1.00 93.31 105 MET A C 1
ATOM 782 O O . MET A 1 105 ? 14.435 -2.277 -13.692 1.00 93.31 105 MET A O 1
ATOM 786 N N . SER A 1 106 ? 13.478 -2.910 -15.611 1.00 90.31 106 SER A N 1
ATOM 787 C CA . SER A 1 106 ? 14.529 -2.363 -16.465 1.00 90.31 106 SER A CA 1
ATOM 788 C C . SER A 1 106 ? 13.944 -1.721 -17.709 1.00 90.31 106 SER A C 1
ATOM 790 O O . SER A 1 106 ? 12.919 -2.164 -18.230 1.00 90.31 106 SER A O 1
ATOM 792 N N . HIS A 1 107 ? 14.600 -0.674 -18.192 1.00 83.94 107 HIS A N 1
ATOM 793 C CA . HIS A 1 107 ? 14.206 0.001 -19.419 1.00 83.94 107 HIS A CA 1
ATOM 794 C C . HIS A 1 107 ? 15.424 0.201 -20.328 1.00 83.94 107 HIS A C 1
ATOM 796 O O . HIS A 1 107 ? 16.478 0.626 -19.835 1.00 83.94 107 HIS A O 1
ATOM 802 N N . PRO A 1 108 ? 15.327 -0.160 -21.622 1.00 75.88 108 PRO A N 1
ATOM 803 C CA . PRO A 1 108 ? 16.436 -0.046 -22.549 1.00 75.88 108 PRO A CA 1
ATOM 804 C C . PRO A 1 108 ? 16.733 1.409 -22.919 1.00 75.88 108 PRO A C 1
ATOM 806 O O . PRO A 1 108 ? 16.025 2.350 -22.570 1.00 75.88 108 PRO A O 1
ATOM 809 N N . ILE A 1 109 ? 17.860 1.575 -23.603 1.00 63.12 109 ILE A N 1
ATOM 810 C CA . ILE A 1 109 ? 18.451 2.859 -23.967 1.00 63.12 109 ILE A CA 1
ATOM 811 C C . ILE A 1 109 ? 17.500 3.683 -24.852 1.00 63.12 109 ILE A C 1
ATOM 813 O O . ILE A 1 109 ? 17.034 3.187 -25.870 1.00 63.12 109 ILE A O 1
ATOM 817 N N . GLY A 1 110 ? 17.339 4.974 -24.537 1.00 59.91 110 GLY A N 1
ATOM 818 C CA . GLY A 1 110 ? 16.793 5.972 -25.468 1.00 59.91 110 GLY A CA 1
ATOM 819 C C . GLY A 1 110 ? 15.327 6.357 -25.264 1.00 59.91 110 GLY A C 1
ATOM 820 O O . GLY A 1 110 ? 14.848 7.225 -25.989 1.00 59.91 110 GLY A O 1
ATOM 821 N N . GLU A 1 111 ? 14.642 5.782 -24.276 1.00 61.16 111 GLU A N 1
ATOM 822 C CA . GLU A 1 111 ? 13.228 6.052 -24.000 1.00 61.16 111 GLU A CA 1
ATOM 823 C C . GLU A 1 111 ? 12.971 6.674 -22.611 1.00 61.16 111 GLU A C 1
ATOM 825 O O . GLU A 1 111 ? 13.877 6.860 -21.796 1.00 61.16 111 GLU A O 1
ATOM 830 N N . SER A 1 112 ? 11.712 7.083 -22.410 1.00 71.00 112 SER A N 1
ATOM 831 C CA . SER A 1 112 ? 11.174 7.821 -21.258 1.00 71.00 112 SER A CA 1
ATOM 832 C C . SER A 1 112 ? 11.231 7.030 -19.940 1.00 71.00 112 SER A C 1
ATOM 834 O O . SER A 1 112 ? 11.635 5.874 -19.893 1.00 71.00 112 SER A O 1
ATOM 836 N N . ASN A 1 113 ? 10.802 7.648 -18.836 1.00 83.06 113 ASN A N 1
ATOM 837 C CA . ASN A 1 113 ? 10.651 6.960 -17.549 1.00 83.06 113 ASN A CA 1
ATOM 838 C C . ASN A 1 113 ? 9.763 5.713 -17.698 1.00 83.06 113 ASN A C 1
ATOM 840 O O . ASN A 1 113 ? 8.669 5.817 -18.252 1.00 83.06 113 ASN A O 1
ATOM 844 N N . LEU A 1 114 ? 10.184 4.577 -17.136 1.00 89.25 114 LEU A N 1
ATOM 845 C CA . LEU A 1 114 ? 9.281 3.447 -16.920 1.00 89.25 114 LEU A CA 1
ATOM 846 C C . LEU A 1 114 ? 8.703 3.572 -15.516 1.00 89.25 114 LEU A C 1
ATOM 848 O O . LEU A 1 114 ? 9.442 3.571 -14.530 1.00 89.25 114 LEU A O 1
ATOM 852 N N . SER A 1 115 ? 7.382 3.622 -15.429 1.00 92.19 115 SER A N 1
ATOM 853 C CA . SER A 1 115 ? 6.685 3.612 -14.149 1.00 92.19 115 SER A CA 1
ATOM 854 C C . SER A 1 115 ? 5.676 2.480 -14.106 1.00 92.19 115 SER A C 1
ATOM 856 O O . SER A 1 115 ? 4.984 2.224 -15.087 1.00 92.19 115 SER A O 1
ATOM 858 N N . ALA A 1 116 ? 5.600 1.812 -12.964 1.00 94.44 116 ALA A N 1
ATOM 859 C CA . ALA A 1 116 ? 4.647 0.759 -12.663 1.00 94.44 116 ALA A CA 1
ATOM 860 C C . ALA A 1 116 ? 3.790 1.209 -11.482 1.00 94.44 116 ALA A C 1
ATOM 862 O O . ALA A 1 116 ? 4.322 1.685 -10.479 1.00 94.44 116 ALA A O 1
ATOM 863 N N . TYR A 1 117 ? 2.475 1.077 -11.602 1.00 95.12 117 TYR A N 1
ATOM 864 C CA . TYR A 1 117 ? 1.514 1.555 -10.615 1.00 95.12 117 TYR A CA 1
ATOM 865 C C . TYR A 1 117 ? 0.513 0.474 -10.246 1.00 95.12 117 TYR A C 1
ATOM 867 O O . TYR A 1 117 ? 0.117 -0.310 -11.107 1.00 95.12 117 TYR A O 1
ATOM 875 N N . GLN A 1 118 ? 0.049 0.519 -9.001 1.00 96.25 118 GLN A N 1
ATOM 876 C CA . GLN A 1 118 ? -1.091 -0.247 -8.508 1.00 96.25 118 GLN A CA 1
ATOM 877 C C . GLN A 1 118 ? -2.112 0.704 -7.900 1.00 96.25 118 GLN A C 1
ATOM 879 O O . GLN A 1 118 ? -1.746 1.732 -7.325 1.00 96.25 118 GLN A O 1
ATOM 884 N N . ILE A 1 119 ? -3.388 0.358 -8.019 1.00 96.62 119 ILE A N 1
ATOM 885 C CA . ILE A 1 119 ? -4.449 0.986 -7.236 1.00 96.62 119 ILE A CA 1
ATOM 886 C C . ILE A 1 119 ? -4.690 0.084 -6.033 1.00 96.62 119 ILE A C 1
ATOM 888 O O . ILE A 1 119 ? -5.053 -1.077 -6.199 1.00 96.62 119 ILE A O 1
ATOM 892 N N . ILE A 1 120 ? -4.473 0.620 -4.837 1.00 96.50 120 ILE A N 1
ATOM 893 C CA . ILE A 1 120 ? -4.656 -0.104 -3.580 1.00 96.50 120 ILE A CA 1
ATOM 894 C C . ILE A 1 120 ? -5.821 0.477 -2.787 1.00 96.50 120 ILE A C 1
ATOM 896 O O . ILE A 1 120 ? -6.046 1.688 -2.808 1.00 96.50 120 ILE A O 1
ATOM 900 N N . SER A 1 121 ? -6.548 -0.377 -2.070 1.00 97.00 121 SER A N 1
ATOM 901 C CA . SER A 1 121 ? -7.592 0.057 -1.141 1.00 97.00 121 SER A CA 1
ATOM 902 C C . SER A 1 121 ? -6.966 0.710 0.087 1.00 97.00 121 SER A C 1
ATOM 904 O O . SER A 1 121 ? -6.076 0.144 0.717 1.00 97.00 121 SER A O 1
ATOM 906 N N . THR A 1 122 ? -7.436 1.904 0.425 1.00 97.25 122 THR A N 1
ATOM 907 C CA . THR A 1 122 ? -6.952 2.705 1.552 1.00 97.25 122 THR A CA 1
ATOM 908 C C . THR A 1 122 ? -8.127 3.267 2.346 1.00 97.25 122 THR A C 1
ATOM 910 O O . THR A 1 122 ? -9.286 3.180 1.946 1.00 97.25 122 THR A O 1
ATOM 913 N N . GLU A 1 123 ? -7.833 3.837 3.509 1.00 96.56 123 GLU A N 1
ATOM 914 C CA . GLU A 1 123 ? -8.817 4.498 4.366 1.00 96.56 123 GLU A CA 1
ATOM 915 C C . GLU A 1 123 ? -8.477 5.984 4.449 1.00 96.56 123 GLU A C 1
ATOM 917 O O . GLU A 1 123 ? -7.337 6.339 4.762 1.00 96.56 123 GLU A O 1
ATOM 922 N N . ILE A 1 124 ? -9.458 6.845 4.172 1.00 97.31 124 ILE A N 1
ATOM 923 C CA . ILE A 1 124 ? -9.276 8.301 4.134 1.00 97.31 124 ILE A CA 1
ATOM 924 C C . ILE A 1 124 ? -8.698 8.793 5.465 1.00 97.31 124 ILE A C 1
ATOM 926 O O . ILE A 1 124 ? -9.190 8.453 6.537 1.00 97.31 124 ILE A O 1
ATOM 930 N N . GLY A 1 125 ? -7.656 9.620 5.390 1.00 97.44 125 GLY A N 1
ATOM 931 C CA . GLY A 1 125 ? -7.004 10.220 6.552 1.00 97.44 125 GLY A CA 1
ATOM 932 C C . GLY A 1 125 ? -5.986 9.320 7.253 1.00 97.44 125 GLY A C 1
ATOM 933 O O . GLY A 1 125 ? -5.237 9.830 8.084 1.00 97.44 125 GLY A O 1
ATOM 934 N N . LYS A 1 126 ? -5.896 8.029 6.903 1.00 97.19 126 LYS A N 1
ATOM 935 C CA . LYS A 1 126 ? -4.893 7.122 7.473 1.00 97.19 126 LYS A CA 1
ATOM 936 C C . LYS A 1 126 ? -3.547 7.250 6.765 1.00 97.19 126 LYS A C 1
ATOM 938 O O . LYS A 1 126 ? -3.479 7.475 5.553 1.00 97.19 126 LYS A O 1
ATOM 943 N N . GLU A 1 127 ? -2.479 7.108 7.540 1.00 98.06 127 GLU A N 1
ATOM 944 C CA . GLU A 1 127 ? -1.103 7.170 7.057 1.00 98.06 127 GLU A CA 1
ATOM 945 C C . GLU A 1 127 ? -0.559 5.784 6.678 1.00 98.06 127 GLU A C 1
ATOM 947 O O . GLU A 1 127 ? -0.690 4.809 7.421 1.00 98.06 127 GLU A O 1
ATOM 952 N N . TYR A 1 128 ? 0.076 5.718 5.512 1.00 98.50 128 TYR A N 1
ATOM 953 C CA . TYR A 1 128 ? 0.668 4.518 4.931 1.00 98.50 128 TYR A CA 1
ATOM 954 C C . TYR A 1 128 ? 2.118 4.785 4.544 1.00 98.50 128 TYR A C 1
ATOM 956 O O . TYR A 1 128 ? 2.485 5.918 4.230 1.00 98.50 128 TYR A O 1
ATOM 964 N N . SER A 1 129 ? 2.929 3.732 4.494 1.00 98.38 129 SER A N 1
ATOM 965 C CA . SER A 1 129 ? 4.266 3.786 3.912 1.00 98.38 129 SER A CA 1
ATOM 966 C C . SER A 1 129 ? 4.490 2.660 2.919 1.00 98.38 129 SER A C 1
ATOM 968 O O . SER A 1 129 ? 4.245 1.502 3.253 1.00 98.38 129 SER A O 1
ATOM 970 N N . ILE A 1 130 ? 5.012 3.002 1.738 1.00 98.50 130 ILE A N 1
ATOM 971 C CA . ILE A 1 130 ? 5.674 2.042 0.852 1.00 98.50 130 ILE A CA 1
ATOM 972 C C . ILE A 1 130 ? 7.175 2.065 1.128 1.00 98.50 130 ILE A C 1
ATOM 974 O O . ILE A 1 130 ? 7.774 3.143 1.177 1.00 98.50 130 ILE A O 1
ATOM 978 N N . SER A 1 131 ? 7.784 0.895 1.296 1.00 97.75 131 SER A N 1
ATOM 979 C CA . SER A 1 131 ? 9.225 0.760 1.488 1.00 97.75 131 SER A CA 1
ATOM 980 C C . SER A 1 131 ? 9.808 -0.450 0.770 1.00 97.75 131 SER A C 1
ATOM 982 O O . SER A 1 131 ? 9.072 -1.386 0.471 1.00 97.75 131 SER A O 1
ATOM 984 N N . ALA A 1 132 ? 11.104 -0.404 0.460 1.00 97.94 132 ALA A N 1
ATOM 985 C CA . ALA A 1 132 ? 11.847 -1.504 -0.150 1.00 97.94 132 ALA A CA 1
ATOM 986 C C . ALA A 1 132 ? 13.362 -1.310 0.006 1.00 97.94 132 ALA A C 1
ATOM 988 O O . ALA A 1 132 ? 13.860 -0.182 -0.074 1.00 97.94 132 ALA A O 1
ATOM 989 N N . ASP A 1 133 ? 14.102 -2.411 0.103 1.00 97.69 133 ASP A N 1
ATOM 990 C CA . ASP A 1 133 ? 15.532 -2.411 -0.202 1.00 97.69 133 ASP A CA 1
ATOM 991 C C . ASP A 1 133 ? 15.701 -2.306 -1.711 1.00 97.69 133 ASP A C 1
ATOM 993 O O . ASP A 1 133 ? 15.037 -3.021 -2.464 1.00 97.69 133 ASP A O 1
ATOM 997 N N . TYR A 1 134 ? 16.586 -1.433 -2.179 1.00 95.31 134 TYR A N 1
ATOM 998 C CA . TYR A 1 134 ? 16.781 -1.229 -3.605 1.00 95.31 134 TYR A CA 1
ATOM 999 C C . TYR A 1 134 ? 18.245 -1.324 -4.021 1.00 95.31 134 TYR A C 1
ATOM 1001 O O . TYR A 1 134 ? 19.160 -0.918 -3.304 1.00 95.31 134 TYR A O 1
ATOM 1009 N N . SER A 1 135 ? 18.455 -1.811 -5.239 1.00 93.94 135 SER A N 1
ATOM 1010 C CA . SER A 1 135 ? 19.715 -1.741 -5.971 1.00 93.94 135 SER A CA 1
ATOM 1011 C C . SER A 1 135 ? 19.441 -1.267 -7.393 1.00 93.94 135 SER A C 1
ATOM 1013 O O . SER A 1 135 ? 18.504 -1.721 -8.049 1.00 93.94 135 SER A O 1
ATOM 1015 N N . GLN A 1 136 ? 20.239 -0.322 -7.865 1.00 88.94 136 GLN A N 1
ATOM 1016 C CA . GLN A 1 136 ? 20.169 0.240 -9.200 1.00 88.94 136 GLN A CA 1
ATOM 1017 C C . GLN A 1 136 ? 21.405 -0.178 -9.984 1.00 88.94 136 GLN A C 1
ATOM 1019 O O . GLN A 1 136 ? 22.537 -0.041 -9.519 1.00 88.94 136 GLN A O 1
ATOM 1024 N N . VAL A 1 137 ? 21.180 -0.661 -11.200 1.00 81.62 137 VAL A N 1
ATOM 1025 C CA . VAL A 1 137 ? 22.239 -1.007 -12.148 1.00 81.62 137 VAL A CA 1
ATOM 1026 C C . VAL A 1 137 ? 22.045 -0.145 -13.388 1.00 81.62 137 VAL A C 1
ATOM 1028 O O . VAL A 1 137 ? 20.964 -0.144 -13.981 1.00 81.62 137 VAL A O 1
ATOM 1031 N N . GLY A 1 138 ? 23.078 0.604 -13.770 1.00 72.25 138 GLY A N 1
ATOM 1032 C CA . GLY A 1 138 ? 22.981 1.648 -14.796 1.00 72.25 138 GLY A CA 1
ATOM 1033 C C . GLY A 1 138 ? 23.067 3.070 -14.225 1.00 72.25 138 GLY A C 1
ATOM 1034 O O . GLY A 1 138 ? 23.151 3.258 -13.019 1.00 72.25 138 GLY A O 1
ATOM 1035 N N . TYR A 1 139 ? 23.127 4.059 -15.119 1.00 63.09 139 TYR A N 1
ATOM 1036 C CA . TYR A 1 139 ? 23.656 5.424 -14.925 1.00 63.09 139 TYR A CA 1
ATOM 1037 C C . TYR A 1 139 ? 23.095 6.270 -13.754 1.00 63.09 139 TYR A C 1
ATOM 1039 O O . TYR A 1 139 ? 21.921 6.201 -13.399 1.00 63.09 139 TYR A O 1
ATOM 1047 N N . GLN A 1 140 ? 23.965 7.155 -13.249 1.00 55.91 140 GLN A N 1
ATOM 1048 C CA . GLN A 1 140 ? 24.006 7.817 -11.929 1.00 55.91 140 GLN A CA 1
ATOM 1049 C C . GLN A 1 140 ? 23.133 9.081 -11.735 1.00 55.91 140 GLN A C 1
ATOM 1051 O O . GLN A 1 140 ? 23.269 9.750 -10.718 1.00 55.91 140 GLN A O 1
ATOM 1056 N N . ASN A 1 141 ? 22.250 9.443 -12.675 1.00 59.50 141 ASN A N 1
ATOM 1057 C CA . ASN A 1 141 ? 21.564 10.755 -12.632 1.00 59.50 141 ASN A CA 1
ATOM 1058 C C . ASN A 1 141 ? 20.027 10.695 -12.531 1.00 59.50 141 ASN A C 1
ATOM 1060 O O . ASN A 1 141 ? 19.385 11.739 -12.443 1.00 59.50 141 ASN A O 1
ATOM 1064 N N . GLY A 1 142 ? 19.417 9.507 -12.585 1.00 71.38 142 GLY A N 1
ATOM 1065 C CA . GLY A 1 142 ? 17.962 9.342 -12.492 1.00 71.38 142 GLY A CA 1
ATOM 1066 C C . GLY A 1 142 ? 17.576 8.615 -11.209 1.00 71.38 142 GLY A C 1
ATOM 1067 O O . GLY A 1 142 ? 18.042 7.487 -11.034 1.00 71.38 142 GLY A O 1
ATOM 1068 N N . PRO A 1 143 ? 16.754 9.201 -10.317 1.00 86.69 143 PRO A N 1
ATOM 1069 C CA . PRO A 1 143 ? 16.393 8.546 -9.069 1.00 86.69 143 PRO A CA 1
ATOM 1070 C C . PRO A 1 143 ? 15.392 7.408 -9.290 1.00 86.69 143 PRO A C 1
ATOM 1072 O O . PRO A 1 143 ? 14.604 7.392 -10.242 1.00 86.69 143 PRO A O 1
ATOM 1075 N N . LEU A 1 144 ? 15.422 6.422 -8.391 1.00 92.00 144 LEU A N 1
ATOM 1076 C CA . LEU A 1 144 ? 14.278 5.545 -8.184 1.00 92.00 144 LEU A CA 1
ATOM 1077 C C . LEU A 1 144 ? 13.245 6.432 -7.507 1.00 92.00 144 LEU A C 1
ATOM 1079 O O . LEU A 1 144 ? 13.571 7.091 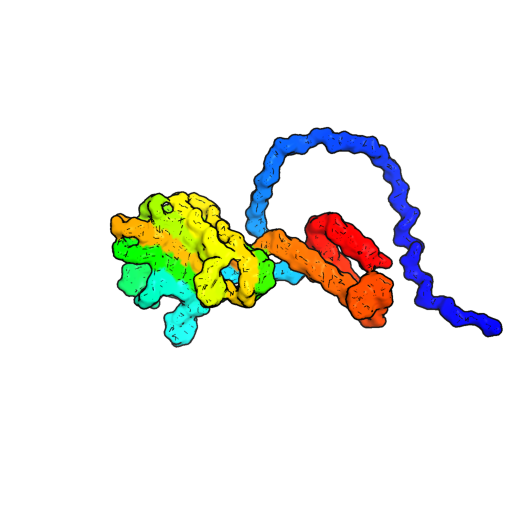-6.525 1.00 92.00 144 LEU A O 1
ATOM 1083 N N . ARG A 1 145 ? 12.029 6.476 -8.033 1.00 94.81 145 ARG A N 1
ATOM 1084 C CA . ARG A 1 145 ? 10.975 7.307 -7.467 1.00 94.81 145 ARG A CA 1
ATOM 1085 C C . ARG A 1 145 ? 9.850 6.438 -6.949 1.00 94.81 145 ARG A C 1
ATOM 1087 O O . ARG A 1 145 ? 9.294 5.637 -7.699 1.00 94.81 145 ARG A O 1
ATOM 1094 N N . LEU A 1 146 ? 9.479 6.657 -5.697 1.00 97.88 146 LEU A N 1
ATOM 1095 C CA . LEU A 1 146 ? 8.210 6.199 -5.149 1.00 97.88 146 LEU A CA 1
ATOM 1096 C C . LEU A 1 146 ? 7.212 7.354 -5.227 1.00 97.88 146 LEU A C 1
ATOM 1098 O O . LEU A 1 146 ? 7.559 8.504 -4.955 1.00 97.88 146 LEU A O 1
ATOM 1102 N N . THR A 1 147 ? 5.979 7.056 -5.619 1.00 97.88 147 THR A N 1
ATOM 1103 C CA . THR A 1 147 ? 4.889 8.034 -5.719 1.00 97.88 147 THR A CA 1
ATOM 1104 C C . THR A 1 147 ? 3.614 7.483 -5.110 1.00 97.88 147 THR A C 1
ATOM 1106 O O . THR A 1 147 ? 3.342 6.289 -5.209 1.00 97.88 147 THR A O 1
ATOM 1109 N N . ALA A 1 148 ? 2.813 8.372 -4.539 1.00 98.38 148 ALA A N 1
ATOM 1110 C CA . ALA A 1 148 ? 1.427 8.126 -4.189 1.00 98.38 148 ALA A CA 1
ATOM 1111 C C . ALA A 1 148 ? 0.577 9.262 -4.767 1.00 98.38 148 ALA A C 1
ATOM 1113 O O . ALA A 1 148 ? 0.908 10.443 -4.606 1.00 98.38 148 ALA A O 1
ATOM 1114 N N . THR A 1 149 ? -0.515 8.918 -5.443 1.00 98.06 149 THR A N 1
ATOM 1115 C CA . THR A 1 149 ? -1.480 9.873 -5.989 1.00 98.06 149 THR A CA 1
ATOM 1116 C C . THR A 1 149 ? -2.904 9.470 -5.634 1.00 98.06 149 THR A C 1
ATOM 1118 O O . THR A 1 149 ? -3.199 8.294 -5.408 1.00 98.06 149 THR A O 1
ATOM 1121 N N . THR A 1 150 ? -3.816 10.437 -5.661 1.00 96.81 150 THR A N 1
ATOM 1122 C CA . THR A 1 150 ? -5.256 10.147 -5.729 1.00 96.81 150 THR A CA 1
ATOM 1123 C C . THR A 1 150 ? -5.587 9.359 -7.000 1.00 96.81 150 THR A C 1
ATOM 1125 O O . THR A 1 150 ? -4.767 9.272 -7.927 1.00 96.81 150 THR A O 1
ATOM 1128 N N . ILE A 1 151 ? -6.805 8.820 -7.093 1.00 91.75 151 ILE A N 1
ATOM 1129 C CA . ILE A 1 151 ? -7.296 8.218 -8.347 1.00 91.75 151 ILE A CA 1
ATOM 1130 C C . ILE A 1 151 ? -7.360 9.264 -9.469 1.00 91.75 151 ILE A C 1
ATOM 1132 O O . ILE A 1 151 ? -7.030 8.963 -10.613 1.00 91.75 151 ILE A O 1
ATOM 1136 N N . GLY A 1 152 ? -7.662 10.521 -9.122 1.00 90.81 152 GLY A N 1
ATOM 1137 C CA . GLY A 1 152 ? -7.553 11.684 -10.011 1.00 90.81 152 GLY A CA 1
ATOM 1138 C C . GLY A 1 152 ? -6.115 12.120 -10.334 1.00 90.81 152 GLY A C 1
ATOM 1139 O O . GLY A 1 152 ? -5.924 13.182 -10.918 1.00 90.81 152 GLY A O 1
ATOM 1140 N N . ILE A 1 153 ? -5.100 11.331 -9.956 1.00 88.44 153 ILE A N 1
ATOM 1141 C CA . ILE A 1 153 ? -3.672 11.530 -10.268 1.00 88.44 153 ILE A CA 1
ATOM 1142 C C . ILE A 1 153 ? -3.086 12.806 -9.619 1.00 88.44 153 ILE A C 1
ATOM 1144 O O . ILE A 1 153 ? -2.012 13.280 -9.980 1.00 88.44 153 ILE A O 1
ATOM 1148 N N . SER A 1 154 ? -3.736 13.359 -8.591 1.00 96.38 154 SER A N 1
ATOM 1149 C CA . SER A 1 154 ? -3.142 14.431 -7.781 1.00 96.38 154 SER A CA 1
ATOM 1150 C C . SER A 1 154 ? -2.071 13.855 -6.860 1.00 96.38 154 SER A C 1
ATOM 1152 O O . SER A 1 154 ? -2.329 12.883 -6.150 1.00 96.38 154 SER A O 1
ATOM 1154 N N . LEU A 1 155 ? -0.872 14.440 -6.864 1.00 97.38 155 LEU A N 1
ATOM 1155 C CA . LEU A 1 155 ? 0.243 13.972 -6.042 1.00 97.38 155 LEU A CA 1
ATOM 1156 C C . LEU A 1 155 ? -0.056 14.162 -4.549 1.00 97.38 155 LEU A C 1
ATOM 1158 O O . LEU A 1 155 ? -0.372 15.267 -4.116 1.00 97.38 155 LEU A O 1
ATOM 1162 N N . ILE A 1 156 ? 0.080 13.089 -3.769 1.00 97.94 156 ILE A N 1
ATOM 1163 C CA . ILE A 1 156 ? -0.074 13.107 -2.303 1.00 97.94 156 ILE A CA 1
ATOM 1164 C C . ILE A 1 156 ? 1.195 12.655 -1.568 1.00 97.94 156 ILE A C 1
ATOM 1166 O O . ILE A 1 156 ? 1.279 12.802 -0.352 1.00 97.94 156 ILE A O 1
ATOM 1170 N N . GLY A 1 157 ? 2.189 12.134 -2.293 1.00 97.94 157 GLY A N 1
ATOM 1171 C CA . GLY A 1 157 ? 3.510 11.807 -1.764 1.00 97.94 157 GLY A CA 1
ATOM 1172 C C . GLY A 1 157 ? 4.503 11.455 -2.872 1.00 97.94 157 GLY A C 1
ATOM 1173 O O . GLY A 1 157 ? 4.134 10.830 -3.868 1.00 97.94 157 GLY A O 1
ATOM 1174 N N . GLN A 1 158 ? 5.766 11.847 -2.697 1.00 97.56 158 GLN A N 1
ATOM 1175 C CA . GLN A 1 158 ? 6.872 11.494 -3.588 1.00 97.56 158 GLN A CA 1
ATOM 1176 C C . GLN A 1 158 ? 8.177 11.388 -2.800 1.00 97.56 158 GLN A C 1
ATOM 1178 O O . GLN A 1 158 ? 8.443 12.223 -1.938 1.00 97.56 158 GLN A O 1
ATOM 1183 N N . ALA A 1 159 ? 9.003 10.401 -3.136 1.00 96.56 159 ALA A N 1
ATOM 1184 C CA . ALA A 1 159 ? 10.377 10.304 -2.657 1.00 96.56 159 ALA A CA 1
ATOM 1185 C C . ALA A 1 159 ? 11.301 9.833 -3.787 1.00 96.56 159 ALA A C 1
ATOM 1187 O O . ALA A 1 159 ? 10.944 8.922 -4.537 1.00 96.56 159 ALA A O 1
ATOM 1188 N N . ASP A 1 160 ? 12.469 10.466 -3.894 1.00 94.38 160 ASP A N 1
ATOM 1189 C CA . ASP A 1 160 ? 13.476 10.228 -4.930 1.00 94.38 160 ASP A CA 1
ATOM 1190 C C . ASP A 1 160 ? 14.765 9.673 -4.309 1.00 94.38 160 ASP A C 1
ATOM 1192 O O . ASP A 1 160 ? 15.316 10.253 -3.375 1.00 94.38 160 ASP A O 1
ATOM 1196 N N . PHE A 1 161 ? 15.270 8.565 -4.852 1.00 91.50 161 PHE A N 1
ATOM 1197 C CA . PHE A 1 161 ? 16.440 7.841 -4.349 1.00 91.50 161 PHE A CA 1
ATOM 1198 C C . PHE A 1 161 ? 17.519 7.752 -5.436 1.00 91.50 161 PHE A C 1
ATOM 1200 O O . PHE A 1 161 ? 17.404 6.972 -6.384 1.00 91.50 161 PHE A O 1
ATOM 1207 N N . GLY A 1 162 ? 18.563 8.577 -5.322 1.00 84.19 162 GLY A N 1
ATOM 1208 C CA . GLY A 1 162 ? 19.635 8.705 -6.324 1.00 84.19 162 GLY A CA 1
ATOM 1209 C C . GLY A 1 162 ? 20.846 7.780 -6.139 1.00 84.19 162 GLY A C 1
ATOM 1210 O O . GLY A 1 162 ? 21.761 7.831 -6.951 1.00 84.19 162 GLY A O 1
ATOM 1211 N N . GLY A 1 163 ? 20.888 6.962 -5.082 1.00 85.94 163 GLY A N 1
ATOM 1212 C CA . GLY A 1 163 ? 22.013 6.061 -4.811 1.00 85.94 163 GLY A CA 1
ATOM 1213 C C . GLY A 1 163 ? 22.018 4.809 -5.693 1.00 85.94 163 GLY A C 1
ATOM 1214 O O . GLY A 1 163 ? 20.994 4.415 -6.242 1.00 85.94 163 GLY A O 1
ATOM 1215 N N . ALA A 1 164 ? 23.166 4.131 -5.785 1.00 88.56 164 ALA A N 1
ATOM 1216 C CA . ALA A 1 164 ? 23.254 2.824 -6.447 1.00 88.56 164 ALA A CA 1
ATOM 1217 C C . ALA A 1 164 ? 22.538 1.714 -5.657 1.00 88.56 164 ALA A C 1
ATOM 1219 O O . ALA A 1 164 ? 22.161 0.693 -6.217 1.00 88.56 164 ALA A O 1
ATOM 1220 N N . SER A 1 165 ? 22.360 1.884 -4.350 1.00 93.06 165 SER A N 1
ATOM 1221 C CA . SER A 1 165 ? 21.557 0.998 -3.507 1.00 93.06 165 SER A CA 1
ATOM 1222 C C . SER A 1 165 ? 21.189 1.700 -2.204 1.00 93.06 165 SER A C 1
ATOM 1224 O O . SER A 1 165 ? 21.746 2.755 -1.890 1.00 93.06 165 SER A O 1
ATOM 1226 N N . GLY A 1 166 ? 20.257 1.124 -1.453 1.00 94.25 166 GLY A N 1
ATOM 1227 C CA . GLY A 1 166 ? 19.893 1.581 -0.119 1.00 94.25 166 GLY A CA 1
ATOM 1228 C C . GLY A 1 166 ? 18.482 1.156 0.256 1.00 94.25 166 GLY A C 1
ATOM 1229 O O . GLY A 1 166 ? 17.923 0.236 -0.332 1.00 94.25 166 GLY A O 1
ATOM 1230 N N . PHE A 1 167 ? 17.900 1.878 1.206 1.00 96.25 167 PHE A N 1
ATOM 1231 C CA . PHE A 1 167 ? 16.517 1.698 1.623 1.00 96.25 167 PHE A CA 1
ATOM 1232 C C . PHE A 1 167 ? 15.660 2.848 1.091 1.00 96.25 167 PHE A C 1
ATOM 1234 O O . PHE A 1 167 ? 15.986 4.023 1.284 1.00 96.25 167 PHE A O 1
ATOM 1241 N N . ALA A 1 168 ? 14.583 2.515 0.386 1.00 96.19 168 ALA A N 1
ATOM 1242 C CA . ALA A 1 168 ? 13.615 3.466 -0.133 1.00 96.19 168 ALA A CA 1
ATOM 1243 C C . ALA A 1 168 ? 12.363 3.446 0.743 1.00 96.19 168 ALA A C 1
ATOM 1245 O O . ALA A 1 168 ? 11.817 2.378 0.999 1.00 96.19 168 ALA A O 1
ATOM 1246 N N . LYS A 1 169 ? 11.880 4.616 1.175 1.00 98.06 169 LYS A N 1
ATOM 1247 C CA . LYS A 1 169 ? 10.628 4.755 1.933 1.00 98.06 169 LYS A CA 1
ATOM 1248 C C . LYS A 1 169 ? 9.887 6.028 1.545 1.00 98.06 169 LYS A C 1
ATOM 1250 O O . LYS A 1 169 ? 10.468 7.110 1.520 1.00 98.06 169 LYS A O 1
ATOM 1255 N N . LEU A 1 170 ? 8.596 5.897 1.276 1.00 98.56 170 LEU A N 1
ATOM 1256 C CA . LEU A 1 170 ? 7.668 7.009 1.107 1.00 98.56 170 LEU A CA 1
ATOM 1257 C C . LEU A 1 170 ? 6.495 6.820 2.064 1.00 98.56 170 LEU A C 1
ATOM 1259 O O . LEU A 1 170 ? 5.794 5.816 1.969 1.00 98.56 170 LEU A O 1
ATOM 1263 N N . THR A 1 171 ? 6.250 7.819 2.909 1.00 98.50 171 THR A N 1
ATOM 1264 C CA . THR A 1 171 ? 5.050 7.920 3.748 1.00 98.50 171 THR A CA 1
ATOM 1265 C C . THR A 1 171 ? 4.046 8.884 3.115 1.00 98.50 171 THR A C 1
ATOM 1267 O O . THR A 1 171 ? 4.435 9.928 2.590 1.00 98.50 171 THR A O 1
ATOM 1270 N N . PHE A 1 172 ? 2.757 8.553 3.151 1.00 98.56 172 PHE A N 1
ATOM 1271 C CA . PHE A 1 172 ? 1.681 9.405 2.646 1.00 98.56 172 PHE A CA 1
ATOM 1272 C C . PHE A 1 172 ? 0.387 9.220 3.448 1.00 98.56 172 PHE A C 1
ATOM 1274 O O . PHE A 1 172 ? 0.133 8.161 4.016 1.00 98.56 172 PHE A O 1
ATOM 1281 N N . ILE A 1 173 ? -0.467 10.246 3.442 1.00 98.31 173 ILE A N 1
ATOM 1282 C CA . ILE A 1 173 ? -1.813 10.191 4.028 1.00 98.31 173 ILE A CA 1
ATOM 1283 C C . ILE A 1 173 ? -2.822 9.984 2.902 1.00 98.31 173 ILE A C 1
ATOM 1285 O O . ILE A 1 173 ? -2.895 10.798 1.977 1.00 98.31 173 ILE A O 1
ATOM 1289 N N . ALA A 1 174 ? -3.616 8.917 2.982 1.00 98.25 174 ALA A N 1
ATOM 1290 C CA . ALA A 1 174 ? -4.638 8.622 1.988 1.00 98.25 174 ALA A CA 1
ATOM 1291 C C . ALA A 1 174 ? -5.718 9.718 1.958 1.00 98.25 174 ALA A C 1
ATOM 1293 O O . ALA A 1 174 ? -6.205 10.174 2.996 1.00 98.25 174 ALA A O 1
ATOM 1294 N N . LYS A 1 175 ? -6.079 10.161 0.751 1.00 97.81 175 LYS A N 1
ATOM 1295 C CA . LYS A 1 175 ? -7.113 11.187 0.526 1.00 97.81 175 LYS A CA 1
ATOM 1296 C C . LYS A 1 175 ? -8.441 10.610 0.047 1.00 97.81 175 LYS A C 1
ATOM 1298 O O . LYS A 1 175 ? -9.466 11.243 0.254 1.00 97.81 175 LYS A O 1
ATOM 1303 N N . ASP A 1 176 ? -8.399 9.401 -0.500 1.00 96.69 176 ASP A N 1
ATOM 1304 C CA . ASP A 1 176 ? -9.543 8.652 -1.007 1.00 96.69 176 ASP A CA 1
ATOM 1305 C C . ASP A 1 176 ? -9.559 7.253 -0.371 1.00 96.69 176 ASP A C 1
ATOM 1307 O O . ASP A 1 176 ? -8.613 6.863 0.315 1.00 96.69 176 ASP A O 1
ATOM 1311 N N . THR A 1 177 ? -10.612 6.475 -0.631 1.00 97.12 177 THR A N 1
ATOM 1312 C CA . THR A 1 177 ? -10.683 5.046 -0.269 1.00 97.12 177 THR A CA 1
ATOM 1313 C C . THR A 1 177 ? -9.823 4.153 -1.171 1.00 97.12 177 THR A C 1
ATOM 1315 O O . THR A 1 177 ? -9.798 2.926 -1.043 1.00 97.12 177 THR A O 1
ATOM 1318 N N . SER A 1 178 ? -9.147 4.745 -2.153 1.00 97.38 178 SER A N 1
ATOM 1319 C CA . SER A 1 178 ? -8.193 4.060 -3.010 1.00 97.38 178 SER A CA 1
ATOM 1320 C C . SER A 1 178 ? -7.068 5.006 -3.400 1.00 97.38 178 SER A C 1
ATOM 1322 O O . SER A 1 178 ? -7.305 6.145 -3.793 1.00 97.38 178 SER A O 1
ATOM 1324 N N . THR A 1 179 ? -5.837 4.520 -3.333 1.00 98.12 179 THR A N 1
ATOM 1325 C CA . THR A 1 179 ? -4.640 5.296 -3.658 1.00 98.12 179 THR A CA 1
ATOM 1326 C C . THR A 1 179 ? -3.899 4.618 -4.796 1.00 98.12 179 THR A C 1
ATOM 1328 O O . THR A 1 179 ? -3.690 3.406 -4.777 1.00 98.12 179 THR A O 1
ATOM 1331 N N . ARG A 1 180 ? -3.444 5.398 -5.778 1.00 97.69 180 ARG A N 1
ATOM 1332 C CA . ARG A 1 180 ? -2.509 4.904 -6.787 1.00 97.69 180 ARG A CA 1
ATOM 1333 C C . ARG A 1 180 ? -1.091 5.049 -6.247 1.00 97.69 180 ARG A C 1
ATOM 1335 O O . ARG A 1 180 ? -0.634 6.163 -6.007 1.00 97.69 180 ARG A O 1
ATOM 1342 N N . VAL A 1 181 ? -0.388 3.937 -6.078 1.00 98.19 181 VAL A N 1
ATOM 1343 C CA . VAL A 1 181 ? 1.009 3.908 -5.626 1.00 98.19 181 VAL A CA 1
ATOM 1344 C C . VAL A 1 181 ? 1.883 3.433 -6.775 1.00 98.19 181 VAL A C 1
ATOM 1346 O O . VAL A 1 181 ? 1.517 2.505 -7.493 1.00 98.19 181 VAL A O 1
ATOM 1349 N N . GLY A 1 182 ? 3.013 4.102 -6.992 1.00 96.06 182 GLY A N 1
ATOM 1350 C CA . GLY A 1 182 ? 3.863 3.874 -8.152 1.00 96.06 182 GLY A CA 1
ATOM 1351 C C . GLY A 1 182 ? 5.343 3.803 -7.836 1.00 96.06 182 GLY A C 1
ATOM 1352 O O . GLY A 1 182 ? 5.846 4.570 -7.015 1.00 96.06 182 GLY A O 1
ATOM 1353 N N . ILE A 1 183 ? 6.034 2.940 -8.573 1.00 96.44 183 ILE A N 1
ATOM 1354 C CA . ILE A 1 183 ? 7.489 2.838 -8.633 1.00 96.44 183 ILE A CA 1
ATOM 1355 C C . ILE A 1 183 ? 7.915 3.305 -10.019 1.00 96.44 183 ILE A C 1
ATOM 1357 O O . ILE A 1 183 ? 7.414 2.804 -11.024 1.00 96.44 183 ILE A O 1
ATOM 1361 N N . SER A 1 184 ? 8.831 4.264 -10.092 1.00 93.44 184 SER A N 1
ATOM 1362 C CA . SER A 1 184 ? 9.369 4.753 -11.360 1.00 93.44 184 SER A CA 1
ATOM 1363 C C . SER A 1 184 ? 10.877 4.622 -11.403 1.00 93.44 184 SER A C 1
ATOM 1365 O O . SER A 1 184 ? 11.582 5.011 -10.471 1.00 93.44 184 SER A O 1
ATOM 1367 N N . ILE A 1 185 ? 11.371 4.134 -12.531 1.00 89.50 185 ILE A N 1
ATOM 1368 C CA . ILE A 1 185 ? 12.768 4.254 -12.901 1.00 89.50 185 ILE A CA 1
ATOM 1369 C C . ILE A 1 185 ? 12.917 5.470 -13.816 1.00 89.50 185 ILE A C 1
ATOM 1371 O O . ILE A 1 185 ? 12.448 5.471 -14.954 1.00 89.50 185 ILE A O 1
ATOM 1375 N N . MET A 1 186 ? 13.511 6.543 -13.290 1.00 83.25 186 MET A N 1
ATOM 1376 C CA . MET A 1 186 ? 13.669 7.782 -14.047 1.00 83.25 186 MET A CA 1
ATOM 1377 C C . MET A 1 186 ? 14.901 7.712 -14.947 1.00 83.25 186 MET A C 1
ATOM 1379 O O . MET A 1 186 ? 15.985 7.367 -14.480 1.00 83.25 186 MET A O 1
ATOM 1383 N N . ALA A 1 187 ? 14.745 8.047 -16.227 1.00 71.00 187 ALA A N 1
ATOM 1384 C CA . ALA A 1 187 ? 15.827 8.027 -17.207 1.00 71.00 187 ALA A CA 1
ATOM 1385 C C . ALA A 1 187 ? 16.154 9.463 -17.666 1.00 71.00 187 ALA A C 1
ATOM 1387 O O . ALA A 1 187 ? 15.352 10.079 -18.371 1.00 71.00 187 ALA A O 1
ATOM 1388 N N . PRO A 1 188 ? 17.313 10.034 -17.288 1.00 58.03 188 PRO A N 1
ATOM 1389 C CA . PRO A 1 188 ? 17.741 11.336 -17.780 1.00 58.03 188 PRO A CA 1
ATOM 1390 C C . PRO A 1 188 ? 18.441 11.169 -19.133 1.00 58.03 188 PRO A C 1
ATOM 1392 O O . PRO A 1 188 ? 19.658 11.030 -19.205 1.00 58.03 188 PRO A O 1
ATOM 1395 N N . GLY A 1 189 ? 17.676 11.189 -20.221 1.00 61.09 189 GLY A N 1
ATOM 1396 C CA . GLY A 1 189 ? 18.244 11.259 -21.566 1.00 61.09 189 GLY A CA 1
ATOM 1397 C C . GLY A 1 189 ? 19.152 10.086 -21.969 1.00 61.09 189 GLY A C 1
ATOM 1398 O O . GLY A 1 189 ? 19.127 8.991 -21.410 1.00 61.09 189 GLY A O 1
ATOM 1399 N N . SER A 1 190 ? 19.884 10.299 -23.062 1.00 57.81 190 SER A N 1
ATOM 1400 C CA . SER A 1 190 ? 20.361 9.227 -23.934 1.00 57.81 190 SER A CA 1
ATOM 1401 C C . SER A 1 190 ? 21.592 8.480 -23.390 1.00 57.81 190 SER A C 1
ATOM 1403 O O . SER A 1 190 ? 22.628 9.098 -23.153 1.00 57.81 190 SER A O 1
ATOM 1405 N N . ARG A 1 191 ? 21.494 7.135 -23.380 1.00 56.06 191 ARG A N 1
ATOM 1406 C CA . ARG A 1 191 ? 22.586 6.125 -23.471 1.00 56.06 191 ARG A CA 1
ATOM 1407 C C . ARG A 1 191 ? 22.948 5.272 -22.248 1.00 56.06 191 ARG A C 1
ATOM 1409 O O . ARG A 1 191 ? 24.079 4.802 -22.158 1.00 56.06 191 ARG A O 1
ATOM 1416 N N . SER A 1 192 ? 22.008 4.924 -21.369 1.00 63.09 192 SER A N 1
ATOM 1417 C CA . SER A 1 192 ? 22.209 3.768 -20.472 1.00 63.09 192 SER A CA 1
ATOM 1418 C C . SER A 1 192 ? 20.916 3.030 -20.150 1.00 63.09 192 SER A C 1
ATOM 1420 O O . SER A 1 192 ? 19.898 3.659 -19.884 1.00 63.09 192 SER A O 1
ATOM 1422 N N . VAL A 1 193 ? 20.974 1.692 -20.154 1.00 67.31 193 VAL A N 1
ATOM 1423 C CA . VAL A 1 193 ? 19.922 0.855 -19.558 1.00 67.31 193 VAL A CA 1
ATOM 1424 C C . VAL A 1 193 ? 19.888 1.170 -18.071 1.00 67.31 193 VAL A C 1
ATOM 1426 O O . VAL A 1 193 ? 20.935 1.139 -17.422 1.00 67.31 193 VAL A O 1
ATOM 1429 N N . ARG A 1 194 ? 18.704 1.454 -17.532 1.00 81.62 194 ARG A N 1
ATOM 1430 C CA . ARG A 1 194 ? 18.509 1.604 -16.091 1.00 81.62 194 ARG A CA 1
ATOM 1431 C C . ARG A 1 194 ? 17.687 0.438 -15.583 1.00 81.62 194 ARG A C 1
ATOM 1433 O O . ARG A 1 194 ? 16.606 0.174 -16.106 1.00 81.62 194 ARG A O 1
ATOM 1440 N N . SER A 1 195 ? 18.202 -0.235 -14.566 1.00 88.31 195 SER A N 1
ATOM 1441 C CA . SER A 1 195 ? 17.515 -1.312 -13.865 1.00 88.31 195 SER A CA 1
ATOM 1442 C C . SER A 1 195 ? 17.381 -0.955 -12.393 1.00 88.31 195 SER A C 1
ATOM 1444 O O . SER A 1 195 ? 18.318 -0.421 -11.806 1.00 88.31 195 SER A O 1
ATOM 1446 N N . ALA A 1 196 ? 16.232 -1.255 -11.805 1.00 92.25 196 ALA A N 1
ATOM 1447 C CA . ALA A 1 196 ? 16.019 -1.248 -10.369 1.00 92.25 196 ALA A CA 1
ATOM 1448 C C . ALA A 1 196 ? 15.591 -2.648 -9.938 1.00 92.25 196 ALA A C 1
ATOM 1450 O O . ALA A 1 196 ? 14.699 -3.245 -10.539 1.00 92.25 196 ALA A O 1
ATOM 1451 N N . ILE A 1 197 ? 16.246 -3.162 -8.910 1.00 95.06 197 ILE A N 1
ATOM 1452 C CA . ILE A 1 197 ? 15.868 -4.372 -8.194 1.00 95.06 197 ILE A CA 1
ATOM 1453 C C . ILE A 1 197 ? 15.375 -3.900 -6.837 1.00 95.06 197 ILE A C 1
ATOM 1455 O O . ILE A 1 197 ? 16.093 -3.177 -6.148 1.00 95.06 197 ILE A O 1
ATOM 1459 N N . LEU A 1 198 ? 14.154 -4.274 -6.491 1.00 97.12 198 LEU A N 1
ATOM 1460 C CA . LEU A 1 198 ? 13.517 -3.981 -5.223 1.00 97.12 198 LEU A CA 1
ATOM 1461 C C . LEU A 1 198 ? 13.233 -5.302 -4.513 1.00 97.12 198 LEU A C 1
ATOM 1463 O O . LEU A 1 198 ? 12.617 -6.193 -5.100 1.00 97.12 198 LEU A O 1
ATOM 1467 N N . ASN A 1 199 ? 13.675 -5.404 -3.267 1.00 97.69 199 ASN A N 1
ATOM 1468 C CA . ASN A 1 199 ? 13.400 -6.532 -2.388 1.00 97.69 199 ASN A CA 1
ATOM 1469 C C . ASN A 1 199 ? 12.635 -6.044 -1.159 1.00 97.69 199 ASN A C 1
ATOM 1471 O O . ASN A 1 199 ? 12.719 -4.868 -0.792 1.00 97.69 199 ASN A O 1
ATOM 1475 N N . ASN A 1 200 ? 11.919 -6.963 -0.515 1.00 96.31 200 ASN A N 1
ATOM 1476 C CA . ASN A 1 200 ? 11.180 -6.692 0.720 1.00 96.31 200 ASN A CA 1
ATOM 1477 C C . ASN A 1 200 ? 10.186 -5.524 0.573 1.00 96.31 200 ASN A C 1
ATOM 1479 O O . ASN A 1 200 ? 10.030 -4.701 1.476 1.00 96.31 200 ASN A O 1
ATOM 1483 N N . ILE A 1 201 ? 9.526 -5.424 -0.588 1.00 97.25 201 ILE A N 1
ATOM 1484 C CA . ILE A 1 201 ? 8.559 -4.357 -0.839 1.00 97.25 201 ILE A CA 1
ATOM 1485 C C . ILE A 1 201 ? 7.361 -4.535 0.090 1.00 97.25 201 ILE A C 1
ATOM 1487 O O . ILE A 1 201 ? 6.644 -5.536 0.024 1.00 97.25 201 ILE A O 1
ATOM 1491 N N . THR A 1 202 ? 7.105 -3.518 0.902 1.00 96.75 202 THR A N 1
ATOM 1492 C CA . THR A 1 202 ? 5.953 -3.454 1.801 1.00 96.75 202 THR A CA 1
ATOM 1493 C C . THR A 1 202 ? 5.186 -2.164 1.575 1.00 96.75 202 THR A C 1
ATOM 1495 O O . THR A 1 202 ? 5.786 -1.108 1.395 1.00 96.75 202 THR A 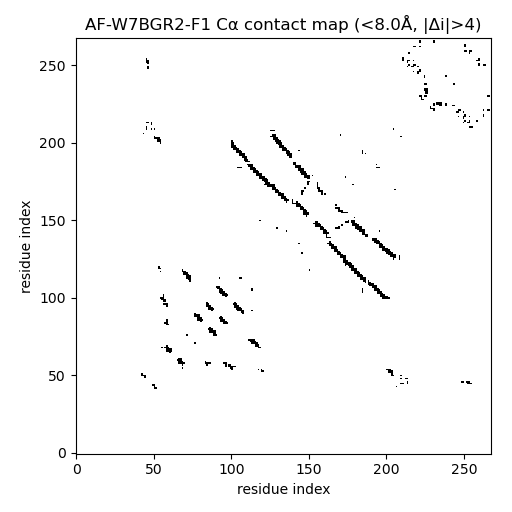O 1
ATOM 1498 N N . LEU A 1 203 ? 3.858 -2.240 1.583 1.00 98.00 203 LEU A N 1
ATOM 1499 C CA . LEU A 1 203 ? 2.950 -1.098 1.585 1.00 98.00 203 LEU A CA 1
ATOM 1500 C C . LEU A 1 203 ? 1.895 -1.334 2.656 1.00 98.00 203 LEU A C 1
ATOM 1502 O O . LEU A 1 203 ? 0.965 -2.112 2.468 1.00 98.00 203 LEU A O 1
ATOM 1506 N N . VAL A 1 204 ? 2.077 -0.684 3.794 1.00 97.31 204 VAL A N 1
ATOM 1507 C CA . VAL A 1 204 ? 1.319 -0.947 5.022 1.00 97.31 204 VAL A CA 1
ATOM 1508 C C . VAL A 1 204 ? 0.967 0.366 5.710 1.00 97.31 204 VAL A C 1
ATOM 1510 O O . VAL A 1 204 ? 1.544 1.411 5.393 1.00 97.31 204 VAL A O 1
ATOM 1513 N N . LYS A 1 205 ? 0.038 0.336 6.669 1.00 96.50 205 LYS A N 1
ATOM 1514 C CA . LYS A 1 205 ? -0.132 1.455 7.604 1.00 96.50 205 LYS A CA 1
ATOM 1515 C C . LYS A 1 205 ? 1.153 1.648 8.400 1.00 96.50 205 LYS A C 1
ATOM 1517 O O . LYS A 1 205 ? 1.806 0.664 8.761 1.00 96.50 205 LYS A O 1
ATOM 1522 N N . THR A 1 206 ? 1.505 2.898 8.684 1.00 95.44 206 THR A N 1
ATOM 1523 C CA . THR A 1 206 ? 2.676 3.196 9.521 1.00 95.44 206 THR A CA 1
ATOM 1524 C C . THR A 1 206 ? 2.473 2.681 10.945 1.00 95.44 206 THR A C 1
ATOM 1526 O O . THR A 1 206 ? 1.340 2.492 11.391 1.00 95.44 206 THR A O 1
ATOM 1529 N N . GLY A 1 207 ? 3.566 2.467 11.685 1.00 86.81 207 GLY A N 1
ATOM 1530 C CA . GLY A 1 207 ? 3.487 2.069 13.096 1.00 86.81 207 GLY A CA 1
ATOM 1531 C C . GLY A 1 207 ? 2.674 3.059 13.938 1.00 86.81 207 GLY A C 1
ATOM 1532 O O . GLY A 1 207 ? 1.837 2.652 14.742 1.00 86.81 207 GLY A O 1
ATOM 1533 N N . ASP A 1 208 ? 2.833 4.357 13.672 1.00 88.62 208 ASP A N 1
ATOM 1534 C CA . ASP A 1 208 ? 2.062 5.413 14.331 1.00 88.62 208 ASP A CA 1
ATOM 1535 C C . ASP A 1 208 ? 0.573 5.344 13.985 1.00 88.62 208 ASP A C 1
ATOM 1537 O O . ASP A 1 208 ? -0.280 5.517 14.860 1.00 88.62 208 ASP A O 1
ATOM 1541 N N . GLN A 1 209 ? 0.232 5.065 12.723 1.00 93.75 209 GLN A N 1
ATOM 1542 C CA . GLN A 1 209 ? -1.159 4.858 12.332 1.00 93.75 209 GLN A CA 1
ATOM 1543 C C . GLN A 1 209 ? -1.745 3.598 12.972 1.00 93.75 209 GLN A C 1
ATOM 1545 O O . GLN A 1 209 ? -2.875 3.629 13.448 1.00 93.75 209 GLN A O 1
ATOM 1550 N N . MET A 1 210 ? -0.976 2.514 13.054 1.00 89.81 210 MET A N 1
ATOM 1551 C CA . MET A 1 210 ? -1.389 1.286 13.734 1.00 89.81 210 MET A CA 1
ATOM 1552 C C . MET A 1 210 ? -1.641 1.502 15.227 1.00 89.81 210 MET A C 1
ATOM 1554 O O . MET A 1 210 ? -2.600 0.961 15.775 1.00 89.81 210 MET A O 1
ATOM 1558 N N . ALA A 1 211 ? -0.833 2.331 15.889 1.00 86.00 211 ALA A N 1
ATOM 1559 C CA . ALA A 1 211 ? -1.057 2.699 17.282 1.00 86.00 211 ALA A CA 1
ATOM 1560 C C . ALA A 1 211 ? -2.338 3.535 17.466 1.00 86.00 211 ALA A C 1
ATOM 1562 O O . ALA A 1 211 ? -3.057 3.344 18.450 1.00 86.00 211 ALA A O 1
ATOM 1563 N N . LYS A 1 212 ? -2.650 4.437 16.521 1.00 89.00 212 LYS A N 1
ATOM 1564 C CA . LYS A 1 212 ? -3.911 5.203 16.511 1.00 89.00 212 LYS A CA 1
ATOM 1565 C C . LYS A 1 212 ? -5.116 4.286 16.307 1.00 89.00 212 LYS A C 1
ATOM 1567 O O . LYS A 1 212 ? -6.025 4.313 17.132 1.00 89.00 212 LYS A O 1
ATOM 1572 N N . ASP A 1 213 ? -5.077 3.426 15.290 1.00 88.56 213 ASP A N 1
ATOM 1573 C CA . ASP A 1 213 ? -6.132 2.444 15.013 1.00 88.56 213 ASP A CA 1
ATOM 1574 C C . ASP A 1 213 ? -6.346 1.518 16.232 1.00 88.56 213 ASP A C 1
ATOM 1576 O O . ASP A 1 213 ? -7.482 1.253 16.627 1.00 88.56 213 ASP A O 1
ATOM 1580 N N . GLY A 1 214 ? -5.256 1.086 16.882 1.00 87.31 214 GLY A N 1
ATOM 1581 C CA . GLY A 1 214 ? -5.260 0.299 18.124 1.00 87.31 214 GLY A CA 1
ATOM 1582 C C . GLY A 1 214 ? -6.011 0.970 19.263 1.00 87.31 214 GLY A C 1
ATOM 1583 O O . GLY A 1 214 ? -6.853 0.357 19.921 1.00 87.31 214 GLY A O 1
ATOM 1584 N N . LEU A 1 215 ? -5.724 2.250 19.479 1.00 88.38 215 LEU A N 1
ATOM 1585 C CA . LEU A 1 215 ? -6.390 3.042 20.499 1.00 88.38 215 LEU A CA 1
ATOM 1586 C C . LEU A 1 215 ? -7.884 3.210 20.207 1.00 88.38 215 LEU A C 1
ATOM 1588 O O . LEU A 1 215 ? -8.701 3.020 21.105 1.00 88.38 215 LEU A O 1
ATOM 1592 N N . GLU A 1 216 ? -8.241 3.554 18.971 1.00 89.88 216 GLU A N 1
ATOM 1593 C CA . GLU A 1 216 ? -9.634 3.753 18.560 1.00 89.88 216 GLU A CA 1
ATOM 1594 C C . GLU A 1 216 ? -10.455 2.465 18.706 1.00 89.88 216 GLU A C 1
ATOM 1596 O O . GLU A 1 216 ? -11.585 2.492 19.206 1.00 89.88 216 GLU A O 1
ATOM 1601 N N . ALA A 1 217 ? -9.874 1.319 18.342 1.00 87.94 217 ALA A N 1
ATOM 1602 C CA . ALA A 1 217 ? -10.498 0.013 18.522 1.00 87.94 217 ALA A CA 1
ATOM 1603 C C . ALA A 1 217 ? -10.700 -0.331 20.006 1.00 87.94 217 ALA A C 1
ATOM 1605 O O . ALA A 1 217 ? -11.760 -0.842 20.384 1.00 87.94 217 ALA A O 1
ATOM 1606 N N . ALA A 1 218 ? -9.721 -0.023 20.862 1.00 88.12 218 ALA A N 1
ATOM 1607 C CA . ALA A 1 218 ? -9.835 -0.219 22.304 1.00 88.12 218 ALA A CA 1
ATOM 1608 C C . ALA A 1 218 ? -10.895 0.707 22.925 1.00 88.12 218 ALA A C 1
ATOM 1610 O O . ALA A 1 218 ? -11.734 0.250 23.698 1.00 88.12 218 ALA A O 1
ATOM 1611 N N . GLU A 1 219 ? -10.919 1.988 22.547 1.00 90.12 219 GLU A N 1
ATOM 1612 C CA . GLU A 1 219 ? -11.945 2.943 22.979 1.00 90.12 219 GLU A CA 1
ATOM 1613 C C . GLU A 1 219 ? -13.350 2.496 22.589 1.00 90.12 219 GLU A C 1
ATOM 1615 O O . GLU A 1 219 ? -14.265 2.548 23.412 1.00 90.12 219 GLU A O 1
ATOM 1620 N N . THR A 1 220 ? -13.518 2.047 21.347 1.00 90.06 220 THR A N 1
ATOM 1621 C CA . THR A 1 220 ? -14.794 1.536 20.839 1.00 90.06 220 THR A CA 1
ATOM 1622 C C . THR A 1 220 ? -15.213 0.291 21.610 1.00 90.06 220 THR A C 1
ATOM 1624 O O . THR A 1 220 ? -16.331 0.238 22.112 1.00 90.06 220 THR A O 1
ATOM 1627 N N . SER A 1 221 ? -14.291 -0.654 21.819 1.00 89.44 221 SER A N 1
ATOM 1628 C CA . SER A 1 221 ? -14.570 -1.882 22.571 1.00 89.44 221 SER A CA 1
ATOM 1629 C C . SER A 1 221 ? -15.000 -1.602 24.013 1.00 89.44 221 SER A C 1
ATOM 1631 O O . SER A 1 221 ? -15.890 -2.276 24.519 1.00 89.44 221 SER A O 1
ATOM 1633 N N . VAL A 1 222 ? -14.409 -0.598 24.675 1.00 91.69 222 VAL A N 1
ATOM 1634 C CA . VAL A 1 222 ? -14.835 -0.177 26.020 1.00 91.69 222 VAL A CA 1
ATOM 1635 C C . VAL A 1 222 ? -16.214 0.478 25.971 1.00 91.69 222 VAL A C 1
ATOM 1637 O O . VAL A 1 222 ? -17.077 0.104 26.759 1.00 91.69 222 VAL A O 1
ATOM 1640 N N . LYS A 1 223 ? -16.455 1.420 25.049 1.00 90.88 223 LYS A N 1
ATOM 1641 C CA . LYS A 1 223 ? -17.765 2.081 24.887 1.00 90.88 223 LYS A CA 1
ATOM 1642 C C . LYS A 1 223 ? -18.880 1.072 24.608 1.00 90.88 223 LYS A C 1
ATOM 1644 O O . LYS A 1 223 ? -19.976 1.216 25.142 1.00 90.88 223 LYS A O 1
ATOM 1649 N N . ASP A 1 224 ? -18.594 0.027 23.840 1.00 91.62 224 ASP A N 1
ATOM 1650 C CA . ASP A 1 224 ? -19.560 -1.008 23.477 1.00 91.62 224 ASP A CA 1
ATOM 1651 C C . ASP A 1 224 ? -20.091 -1.810 24.670 1.00 91.62 224 ASP A C 1
ATOM 1653 O O . ASP A 1 224 ? -21.174 -2.392 24.555 1.00 91.62 224 ASP A O 1
ATOM 1657 N N . LEU A 1 225 ? -19.405 -1.795 25.817 1.00 92.00 225 LEU A N 1
ATOM 1658 C CA . LEU A 1 225 ? -19.889 -2.409 27.057 1.00 92.00 225 LEU A CA 1
ATOM 1659 C C . LEU A 1 225 ? -21.054 -1.626 27.692 1.00 92.00 225 LEU A C 1
ATOM 1661 O O . LEU A 1 225 ? -21.803 -2.187 28.498 1.00 92.00 225 LEU A O 1
ATOM 1665 N N . PHE A 1 226 ? -21.231 -0.351 27.335 1.00 94.44 226 PHE A N 1
ATOM 1666 C CA . PHE A 1 226 ? -22.158 0.577 27.984 1.00 94.44 226 PHE A CA 1
ATOM 1667 C C . PHE A 1 226 ? -23.318 0.992 27.077 1.00 94.44 226 PHE A C 1
ATOM 1669 O O . PHE A 1 226 ? -23.198 1.093 25.852 1.00 94.44 226 PHE A O 1
ATOM 1676 N N . ASN A 1 227 ? -24.472 1.262 27.682 1.00 91.25 227 ASN A N 1
ATOM 1677 C CA . ASN A 1 227 ? -25.632 1.798 26.983 1.00 91.25 227 ASN A CA 1
ATOM 1678 C C . ASN A 1 227 ? -25.281 3.146 26.338 1.00 91.25 227 ASN A C 1
ATOM 1680 O O . ASN A 1 227 ? -24.677 4.014 26.966 1.00 91.25 227 ASN A O 1
ATOM 1684 N N . ASN A 1 228 ? -25.662 3.312 25.068 1.00 92.69 228 ASN A N 1
ATOM 1685 C CA . ASN A 1 228 ? -25.382 4.503 24.254 1.00 92.69 228 ASN A CA 1
ATOM 1686 C C . ASN A 1 228 ? -23.887 4.862 24.101 1.00 92.69 228 ASN A C 1
ATOM 1688 O O . ASN A 1 228 ? -23.574 5.980 23.699 1.00 92.69 228 ASN A O 1
ATOM 1692 N N . GLY A 1 229 ? -22.960 3.949 24.420 1.00 89.00 229 GLY A N 1
ATOM 1693 C CA . GLY A 1 229 ? -21.521 4.232 24.387 1.00 89.00 229 GLY A CA 1
ATOM 1694 C C . GLY A 1 229 ? -21.038 5.186 25.486 1.00 89.00 229 GLY A C 1
ATOM 1695 O O . GLY A 1 229 ? -19.907 5.672 25.420 1.00 89.00 229 GLY A O 1
ATOM 1696 N N . ASP A 1 230 ? -21.875 5.474 26.485 1.00 91.12 230 ASP A N 1
ATOM 1697 C CA . ASP A 1 230 ? -21.521 6.328 27.615 1.00 91.12 230 ASP A CA 1
ATOM 1698 C C . ASP A 1 230 ? -20.819 5.507 28.701 1.00 91.12 230 ASP A C 1
ATOM 1700 O O . ASP A 1 230 ? -21.459 4.829 29.502 1.00 91.12 230 ASP A O 1
ATOM 1704 N N . VAL A 1 231 ? -19.490 5.612 28.753 1.00 89.44 231 VAL A N 1
ATOM 1705 C CA . VAL A 1 231 ? -18.641 4.926 29.747 1.00 89.44 231 VAL A CA 1
ATOM 1706 C C . VAL A 1 231 ? -18.878 5.386 31.191 1.00 89.44 231 VAL A C 1
ATOM 1708 O O . VAL A 1 231 ? -18.342 4.788 32.116 1.00 89.44 231 VAL A O 1
ATOM 1711 N N . THR A 1 232 ? -19.649 6.455 31.403 1.00 89.00 232 THR A N 1
ATOM 1712 C CA . THR A 1 232 ? -20.099 6.893 32.735 1.00 89.00 232 THR A CA 1
ATOM 1713 C C . THR A 1 232 ? -21.529 6.451 33.055 1.00 89.00 232 THR A C 1
ATOM 1715 O O . THR A 1 232 ? -22.005 6.642 34.175 1.00 89.00 232 THR A O 1
ATOM 1718 N N . GLY A 1 233 ? -22.210 5.854 32.074 1.00 90.06 233 GLY A N 1
ATOM 1719 C CA . GLY A 1 233 ? -23.590 5.407 32.145 1.00 90.06 233 GLY A CA 1
ATOM 1720 C C . GLY A 1 233 ? -23.743 3.980 32.676 1.00 90.06 233 GLY A C 1
ATOM 1721 O O . GLY A 1 233 ? -22.948 3.471 33.463 1.00 90.06 233 GLY A O 1
ATOM 1722 N N . THR A 1 234 ? -24.823 3.318 32.260 1.00 91.94 234 THR A N 1
ATOM 1723 C CA . THR A 1 234 ? -25.120 1.937 32.672 1.00 91.94 234 THR A CA 1
ATOM 1724 C C . THR A 1 234 ? -24.526 0.931 31.691 1.00 91.94 234 THR A C 1
ATOM 1726 O O . THR A 1 234 ? -24.561 1.144 30.483 1.00 91.94 234 THR A O 1
ATOM 1729 N N . ILE A 1 235 ? -24.013 -0.187 32.205 1.00 93.25 235 ILE A N 1
ATOM 1730 C CA . ILE A 1 235 ? -23.574 -1.331 31.393 1.00 93.25 235 ILE A CA 1
ATOM 1731 C C . ILE A 1 235 ? -24.793 -1.936 30.673 1.00 93.25 235 ILE A C 1
ATOM 1733 O O . ILE A 1 235 ? -25.889 -1.960 31.239 1.00 93.25 235 ILE A O 1
ATOM 1737 N N . LYS A 1 236 ? -24.623 -2.400 29.428 1.00 92.19 236 LYS A N 1
ATOM 1738 C CA . LYS A 1 236 ? -25.696 -3.084 28.686 1.00 92.19 236 LYS A CA 1
ATOM 1739 C C . LYS A 1 236 ? -26.068 -4.394 29.380 1.00 92.19 236 LYS A C 1
ATOM 1741 O O . LYS A 1 236 ? -25.189 -5.134 29.8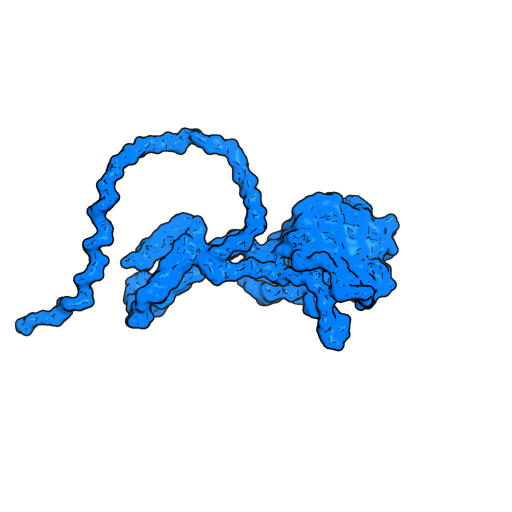09 1.00 92.19 236 LYS A O 1
ATOM 1746 N N . ASP A 1 237 ? -27.349 -4.750 29.371 1.00 92.31 237 ASP A N 1
ATOM 1747 C CA . ASP A 1 237 ? -27.803 -6.050 29.893 1.00 92.31 237 ASP A CA 1
ATOM 1748 C C . ASP A 1 237 ? -27.215 -7.238 29.103 1.00 92.31 237 ASP A C 1
ATOM 1750 O O . ASP A 1 237 ? -27.113 -8.346 29.622 1.00 92.31 237 ASP A O 1
ATOM 1754 N N . THR A 1 238 ? -26.810 -7.001 27.849 1.00 90.88 238 THR A N 1
ATOM 1755 C CA . THR A 1 238 ? -26.156 -7.984 26.971 1.00 90.88 238 THR A CA 1
ATOM 1756 C C . THR A 1 238 ? -24.643 -8.077 27.168 1.00 90.88 238 THR A C 1
ATOM 1758 O O . THR A 1 238 ? -24.004 -8.878 26.492 1.00 90.88 238 THR A O 1
ATOM 1761 N N . THR A 1 239 ? -24.042 -7.231 28.009 1.00 92.00 239 THR A N 1
ATOM 1762 C CA . THR A 1 239 ? -22.603 -7.292 28.282 1.00 92.00 239 THR A CA 1
ATOM 1763 C C . THR A 1 239 ? -22.322 -8.485 29.185 1.00 92.00 239 THR A C 1
ATOM 1765 O O . THR A 1 239 ? -22.664 -8.482 30.367 1.00 92.00 239 THR A O 1
ATOM 1768 N N . ASP A 1 240 ? -21.687 -9.505 28.616 1.00 90.50 240 ASP A N 1
ATOM 1769 C CA . ASP A 1 240 ? -21.238 -10.701 29.317 1.00 90.50 240 ASP A CA 1
ATOM 1770 C C . ASP A 1 240 ? -19.713 -10.701 29.525 1.00 90.50 240 ASP A C 1
ATOM 1772 O O . ASP A 1 240 ? -18.998 -9.770 29.139 1.00 90.50 240 ASP A O 1
ATOM 1776 N N . GLN A 1 241 ? -19.199 -11.761 30.153 1.00 88.38 241 GLN A N 1
ATOM 1777 C CA . GLN A 1 241 ? -17.765 -11.895 30.410 1.00 88.38 241 GLN A CA 1
ATOM 1778 C C . GLN A 1 241 ? -16.947 -11.932 29.113 1.00 88.38 241 GLN A C 1
ATOM 1780 O O . GLN A 1 241 ? -15.853 -11.382 29.073 1.00 88.38 241 GLN A O 1
ATOM 1785 N N . ALA A 1 242 ? -17.480 -12.515 28.035 1.00 85.75 242 ALA A N 1
ATOM 1786 C CA . ALA A 1 242 ? -16.774 -12.582 26.761 1.00 85.75 242 ALA A CA 1
ATOM 1787 C C . ALA A 1 242 ? -16.609 -11.187 26.132 1.00 85.75 242 ALA A C 1
ATOM 1789 O O . ALA A 1 242 ? -15.544 -10.871 25.595 1.00 85.75 242 ALA A O 1
ATOM 1790 N N . ALA A 1 243 ? -17.627 -10.327 26.230 1.00 86.50 243 ALA A N 1
ATOM 1791 C CA . ALA A 1 243 ? -17.541 -8.933 25.806 1.00 86.50 243 ALA A CA 1
ATOM 1792 C C . ALA A 1 243 ? -16.512 -8.147 26.636 1.00 86.50 243 ALA A C 1
ATOM 1794 O O . ALA A 1 243 ? -15.703 -7.405 26.071 1.00 86.50 243 ALA A O 1
ATOM 1795 N N . ILE A 1 244 ? -16.495 -8.355 27.956 1.00 88.19 244 ILE A N 1
ATOM 1796 C CA . ILE A 1 244 ? -15.525 -7.733 28.869 1.00 88.19 244 ILE A CA 1
ATOM 1797 C C . ILE A 1 244 ? -14.098 -8.187 28.539 1.00 88.19 244 ILE A C 1
ATOM 1799 O O . ILE A 1 244 ? -13.215 -7.348 28.367 1.00 88.19 244 ILE A O 1
ATOM 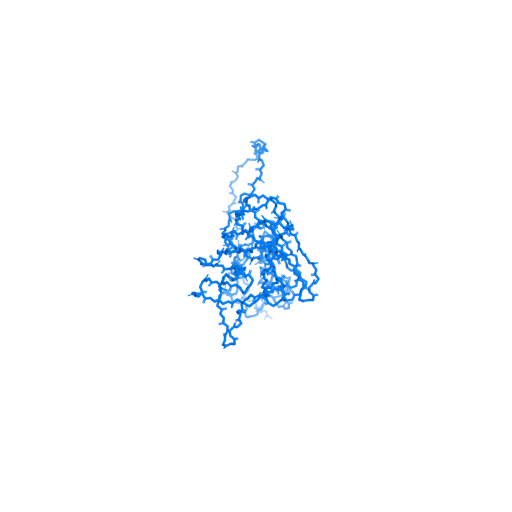1803 N N . ASP A 1 245 ? -13.872 -9.491 28.376 1.00 86.31 245 ASP A N 1
ATOM 1804 C CA . ASP A 1 245 ? -12.559 -10.060 28.058 1.00 86.31 245 ASP A CA 1
ATOM 1805 C C . ASP A 1 245 ? -12.048 -9.558 26.702 1.00 86.31 245 ASP A C 1
ATOM 1807 O O . ASP A 1 245 ? -10.867 -9.231 26.551 1.00 86.31 245 ASP A O 1
ATOM 1811 N N . LYS A 1 246 ? -12.941 -9.429 25.711 1.00 85.75 246 LYS A N 1
ATOM 1812 C CA . LYS A 1 246 ? -12.615 -8.845 24.404 1.00 85.75 246 LYS A CA 1
ATOM 1813 C C . LYS A 1 246 ? -12.162 -7.390 24.538 1.00 85.75 246 LYS A C 1
ATOM 1815 O O . LYS A 1 246 ? -11.144 -7.022 23.952 1.00 85.75 246 LYS A O 1
ATOM 1820 N N . ALA A 1 247 ? -12.887 -6.573 25.302 1.00 87.00 247 ALA A N 1
ATOM 1821 C CA . ALA A 1 247 ? -12.520 -5.177 25.528 1.00 87.00 247 ALA A CA 1
ATOM 1822 C C . ALA A 1 247 ? -11.195 -5.055 26.293 1.00 87.00 247 ALA A C 1
ATOM 1824 O O . ALA A 1 247 ? -10.331 -4.269 25.905 1.00 87.00 247 ALA A O 1
ATOM 1825 N N . GLN A 1 248 ? -10.991 -5.882 27.319 1.00 86.50 248 GLN A N 1
ATOM 1826 C CA . GLN A 1 248 ? -9.751 -5.919 28.089 1.00 86.50 248 GLN A CA 1
ATOM 1827 C C . GLN A 1 248 ? -8.555 -6.297 27.208 1.00 86.50 248 GLN A C 1
ATOM 1829 O O . GLN A 1 248 ? -7.533 -5.613 27.231 1.00 86.50 248 GLN A O 1
ATOM 1834 N N . LYS A 1 249 ? -8.705 -7.309 26.346 1.00 86.69 249 LYS A N 1
ATOM 1835 C CA . LYS A 1 249 ? -7.670 -7.708 25.383 1.00 86.69 249 LYS A CA 1
ATOM 1836 C C . LYS A 1 249 ? -7.310 -6.580 24.409 1.00 86.69 249 LYS A C 1
ATOM 1838 O O . LYS A 1 249 ? -6.133 -6.412 24.095 1.00 86.69 249 LYS A O 1
ATOM 1843 N N . ALA A 1 250 ? -8.293 -5.803 23.951 1.00 85.06 250 ALA A N 1
ATOM 1844 C CA . ALA A 1 250 ? -8.050 -4.644 23.091 1.00 85.06 250 ALA A CA 1
ATOM 1845 C C . ALA A 1 250 ? -7.271 -3.541 23.828 1.00 85.06 250 ALA A C 1
ATOM 1847 O O . ALA A 1 250 ? -6.280 -3.033 23.307 1.00 85.06 250 ALA A O 1
ATOM 1848 N N . VAL A 1 251 ? -7.663 -3.220 25.067 1.00 87.19 251 VAL A N 1
ATOM 1849 C CA . VAL A 1 251 ? -6.947 -2.258 25.924 1.00 87.19 251 VAL A CA 1
ATOM 1850 C C . VAL A 1 251 ? -5.518 -2.720 26.208 1.00 87.19 251 VAL A C 1
ATOM 1852 O O . VAL A 1 251 ? -4.593 -1.907 26.217 1.00 87.19 251 VAL A O 1
ATOM 1855 N N . ASP A 1 252 ? -5.304 -4.018 26.417 1.00 85.81 252 ASP A N 1
ATOM 1856 C CA . ASP A 1 252 ? -3.990 -4.535 26.775 1.00 85.81 252 ASP A CA 1
ATOM 1857 C C . ASP A 1 252 ? -2.952 -4.464 25.659 1.00 85.81 252 ASP A C 1
ATOM 1859 O O . ASP A 1 252 ? -1.762 -4.359 25.969 1.00 85.81 252 ASP A O 1
ATOM 1863 N N . ALA A 1 253 ? -3.386 -4.432 24.402 1.00 82.75 253 ALA A N 1
ATOM 1864 C CA . ALA A 1 253 ? -2.510 -4.271 23.248 1.00 82.75 253 ALA A CA 1
ATOM 1865 C C . ALA A 1 253 ? -2.221 -2.813 22.863 1.00 82.75 253 ALA A C 1
ATOM 1867 O O . ALA A 1 253 ? -1.443 -2.577 21.937 1.00 82.75 253 ALA A O 1
ATOM 1868 N N . VAL A 1 254 ? -2.819 -1.831 23.547 1.00 84.50 254 VAL A N 1
ATOM 1869 C CA . VAL A 1 254 ? -2.453 -0.422 23.364 1.00 84.50 254 VAL A CA 1
ATOM 1870 C C . VAL A 1 254 ? -1.021 -0.224 23.867 1.00 84.50 254 VAL A C 1
ATOM 1872 O O . VAL A 1 254 ? -0.730 -0.428 25.045 1.00 84.50 254 VAL A O 1
ATOM 1875 N N . THR A 1 255 ? -0.122 0.171 22.965 1.00 81.00 255 THR A N 1
ATOM 1876 C CA . THR A 1 255 ? 1.318 0.315 23.243 1.00 81.00 255 THR A CA 1
ATOM 1877 C C . THR A 1 255 ? 1.653 1.579 24.037 1.00 81.00 255 THR A C 1
ATOM 1879 O O . THR A 1 255 ? 2.610 1.591 24.809 1.00 81.00 255 THR A O 1
ATOM 1882 N N . ASP A 1 256 ? 0.850 2.637 23.895 1.00 79.38 256 ASP A N 1
ATOM 1883 C CA . ASP A 1 256 ? 0.980 3.870 24.674 1.00 79.38 256 ASP A CA 1
ATOM 1884 C C . ASP A 1 256 ? 0.512 3.641 26.121 1.00 79.38 256 ASP A C 1
ATOM 1886 O O . ASP A 1 256 ? -0.683 3.510 26.401 1.00 79.38 256 ASP A O 1
ATOM 1890 N N . ALA A 1 257 ? 1.468 3.611 27.052 1.00 79.88 257 ALA A N 1
ATOM 1891 C CA . ALA A 1 257 ? 1.214 3.320 28.461 1.00 79.88 257 ALA A CA 1
ATOM 1892 C C . ALA A 1 257 ? 0.269 4.332 29.133 1.00 79.88 257 ALA A C 1
ATOM 1894 O O . ALA A 1 257 ? -0.563 3.946 29.957 1.00 79.88 257 ALA A O 1
ATOM 1895 N N . THR A 1 258 ? 0.360 5.620 28.784 1.00 82.25 258 THR A N 1
ATOM 1896 C CA . THR A 1 258 ? -0.493 6.666 29.365 1.00 82.25 258 THR A CA 1
ATOM 1897 C C . THR A 1 258 ? -1.933 6.502 28.897 1.00 82.25 258 THR A C 1
ATOM 1899 O O . THR A 1 258 ? -2.862 6.546 29.710 1.00 82.25 258 THR A O 1
ATOM 1902 N N . LYS A 1 259 ? -2.136 6.252 27.602 1.00 83.38 259 LYS A N 1
ATOM 1903 C CA . LYS A 1 259 ? -3.471 6.027 27.037 1.00 83.38 259 LYS A CA 1
ATOM 1904 C C . LYS A 1 259 ? -4.077 4.710 27.510 1.00 83.38 259 LYS A C 1
ATOM 1906 O O . LYS A 1 259 ? -5.250 4.684 27.881 1.00 83.38 259 LYS A O 1
ATOM 1911 N N . LYS A 1 260 ? -3.273 3.646 27.594 1.00 81.50 260 LYS A N 1
ATOM 1912 C CA . LYS A 1 260 ? -3.680 2.362 28.175 1.00 81.50 260 LYS A CA 1
ATOM 1913 C C . LYS A 1 260 ? -4.169 2.530 29.614 1.00 81.50 260 LYS A C 1
ATOM 1915 O O . LYS A 1 260 ? -5.275 2.100 29.932 1.00 81.50 260 LYS A O 1
ATOM 1920 N N . ALA A 1 261 ? -3.409 3.218 30.468 1.00 81.31 261 ALA A N 1
ATOM 1921 C CA . ALA A 1 261 ? -3.807 3.468 31.855 1.00 81.31 261 ALA A CA 1
ATOM 1922 C C . ALA A 1 261 ? -5.114 4.278 31.957 1.00 81.31 261 ALA A C 1
ATOM 1924 O O . ALA A 1 261 ? -5.964 3.993 32.804 1.00 81.31 261 ALA A O 1
ATOM 1925 N N . ALA A 1 262 ? -5.309 5.262 31.072 1.00 80.25 262 ALA A N 1
ATOM 1926 C CA . ALA A 1 262 ? -6.549 6.030 31.011 1.00 80.25 262 ALA A CA 1
ATOM 1927 C C . ALA A 1 262 ? -7.761 5.158 30.628 1.00 80.25 262 ALA A C 1
ATOM 1929 O O . ALA A 1 262 ? -8.830 5.324 31.217 1.00 80.25 262 ALA A O 1
ATOM 1930 N N . LEU A 1 263 ? -7.603 4.215 29.693 1.00 82.31 263 LEU A N 1
ATOM 1931 C CA . LEU A 1 263 ? -8.655 3.263 29.315 1.00 82.31 263 LEU A CA 1
ATOM 1932 C C . LEU A 1 263 ? -8.966 2.270 30.434 1.00 82.31 263 LEU A C 1
ATOM 1934 O O . LEU A 1 263 ? -10.132 2.088 30.772 1.00 82.31 263 LEU A O 1
ATOM 1938 N N . GLN A 1 264 ? -7.939 1.711 31.075 1.00 81.19 264 GLN A N 1
ATOM 1939 C CA . GLN A 1 264 ? -8.103 0.788 32.203 1.00 81.19 264 GLN A CA 1
ATOM 1940 C C . GLN A 1 264 ? -8.805 1.434 33.406 1.00 81.19 264 GLN A C 1
ATOM 1942 O O . GLN A 1 264 ? -9.437 0.746 34.201 1.00 81.19 264 GLN A O 1
ATOM 1947 N N . LYS A 1 265 ? -8.707 2.759 33.569 1.00 79.31 265 LYS A N 1
ATOM 1948 C CA . LYS A 1 265 ? -9.465 3.487 34.596 1.00 79.31 265 LYS A CA 1
ATOM 1949 C C . LYS A 1 265 ? -10.953 3.601 34.253 1.00 79.31 265 LYS A C 1
ATOM 1951 O O . LYS A 1 265 ? -11.761 3.651 35.168 1.00 79.31 265 LYS A O 1
ATOM 1956 N N . LYS A 1 266 ? -11.300 3.671 32.964 1.00 73.75 266 LYS A N 1
ATOM 1957 C CA . LYS A 1 266 ? -12.687 3.785 32.480 1.00 73.75 266 LYS A CA 1
ATOM 1958 C C . LYS A 1 266 ? -13.423 2.442 32.448 1.00 73.75 266 LYS A C 1
ATOM 1960 O O . LYS A 1 266 ? -14.643 2.440 32.425 1.00 73.75 266 LYS A O 1
ATOM 1965 N N . SER A 1 267 ? -12.696 1.327 32.408 1.00 59.72 267 SER A N 1
ATOM 1966 C CA . SER A 1 267 ? -13.263 -0.028 32.385 1.00 59.72 267 SER A CA 1
ATOM 1967 C C . SER A 1 267 ? -13.475 -0.646 33.776 1.00 59.72 267 SER A C 1
ATOM 1969 O O . SER A 1 267 ? -13.894 -1.798 33.857 1.00 59.72 267 SER A O 1
ATOM 1971 N N . ARG A 1 268 ? -13.148 0.082 34.851 1.00 56.62 268 ARG A N 1
ATOM 1972 C CA . ARG A 1 268 ? -13.364 -0.308 36.254 1.00 56.62 268 ARG A CA 1
ATOM 1973 C C . ARG A 1 268 ? -14.655 0.292 36.784 1.00 56.62 268 ARG A C 1
ATOM 1975 O O . ARG A 1 268 ? -15.327 -0.414 37.564 1.00 56.62 268 ARG A O 1
#

Sequence (268 aa):
MVRKNMKKVISTLAIASILGTTVVTPLNVLSTKGYAAEEVHVASETAGISNPNLFNTSLERDINNTFKYWSFTPNGLNFSGATPNKVTSNSGARVETTGEGNLSMSHPIGESNLSAYQIISTEIGKEYSISADYSQVGYQNGPLRLTATTIGISLIGQADFGGASGFAKLTFIAKDTSTRVGISIMAPGSRSVRSAILNNITLVKTGDQMAKDGLEAAETSVKDLFNNGDVTGTIKDTTDQAAIDKAQKAVDAVTDATKKAALQKKSR

Organism: NCBI:txid1265820

pLDDT: mean 78.61, std 22.93, range [25.69, 98.56]

Radius of gyration: 26.63 Å; Cα contacts (8 Å, |Δi|>4): 502; chains: 1; bounding box: 66×32×84 Å

InterPro domains:
  IPR054544 Pesticidal crystal protein Cry1Aa, domain IV [PF18449] (215-265)

Secondary structure (DSSP, 8-state):
------S--S-SSS--------------------------------TT------------B-TTS-BSS-EEESTT--EEEEETTEEEETT--EEEEEETTEEEEEE-TT---EEEEEEEE--TT-EEEEEEEEEEES-TTS-EEEEEE-TT--EEEEEEE-SSEEEEEEEEE-SSSEEEEEEEE---SSS--EEEEEEEEEEEE-HHHHHHHHHHHHHHHHHTTBGGG-TTSPBPTT--HHHHHHHHHHHHT---HHHHHHHHHHT-